Protein AF-A0AAJ1X8H7-F1 (afdb_monomer_lite)

Secondary structure (DSSP, 8-state):
-HHHHHS--SHHHHHHHHHS----------------------------PPPPPPSEEEEEEEEEE-------TT--PPPEEEEEEEEEEE-TT--------TTSSHHHHHHHHTTSS--SEEEEEETTEEE-TTS-GGGGS-BTTEEEE-S-HHHHS-TTS-HHHHHHHHHHHSTT--THHHHHHHHHHHHHTT--GGGGG--GGGS-HHHHHHHHHHHHHHT--SEEEESSTTTTTTTTS--

Foldseek 3Di:
DCCCLVPNPDPVSVVVNVPDDDDPPDPDDDDDDDDDDDDDDDDDPDDPPDDDDFQKKWWQFWDKAAPPDDPDPPDRDDIDTQDGGDIDTHHQPDDDDDDDDPSNNLVVVLCLQQQVAATPDIWMAGNNDTFHRRHHDVNRVNPLQEAEQEQFLLVVFDQPAALLRLLLVLLPLQPDDDDPSSVVLLVVLCVVLVHDPVSNRPGPVVDDRSNSLSSSVSSSVSSVYSYYHYDNSCNSVVVPPPD

Sequence (243 aa):
VEVILDTPSNDYTRKLLAAVPRLRISPDASVSSPDNKAHKTGDLKENRYGAPPSFLAARDVCRTFGTSGLPWPFRKVPPVQALDHVSIELKRGSITGIIGESGSGKTTMGRILTGLQTASAGELLINETGFDLSRRGSRNGLLGRVQMIFQDPSTSLNPRMTIGQTLLEAARFAQNRTGDACRREIDRIMDRLGLARSFVSRHPHQLSGGQKQRVCIARALLARPDIIVADEPTSALDVSVQA

Radius of gyration: 22.01 Å; chains: 1; bounding box: 54×76×45 Å

pLDDT: mean 76.75, std 22.03, range [27.0, 97.25]

Structure (mmCIF, N/CA/C/O backbone):
data_AF-A0AAJ1X8H7-F1
#
_entry.id   AF-A0AAJ1X8H7-F1
#
loop_
_atom_site.group_PDB
_atom_site.id
_atom_site.type_symbol
_atom_site.label_atom_id
_atom_site.label_alt_id
_atom_site.label_comp_id
_atom_site.label_asym_id
_atom_site.label_entity_id
_atom_site.label_seq_id
_atom_site.pdbx_PDB_ins_code
_atom_site.Cartn_x
_atom_site.Cartn_y
_atom_site.Cartn_z
_atom_site.occupancy
_atom_site.B_iso_or_equiv
_atom_site.auth_seq_id
_atom_site.auth_comp_id
_atom_site.auth_asym_id
_atom_site.auth_atom_id
_atom_site.pdbx_PDB_model_num
ATOM 1 N N . VAL A 1 1 ? 14.325 -19.951 -12.216 1.00 44.91 1 VAL A N 1
ATOM 2 C CA . VAL A 1 1 ? 13.735 -19.404 -10.967 1.00 44.91 1 VAL A CA 1
ATOM 3 C C . VAL A 1 1 ? 13.467 -20.498 -9.924 1.00 44.91 1 VAL A C 1
ATOM 5 O O . VAL A 1 1 ? 13.660 -20.213 -8.753 1.00 44.91 1 VAL A O 1
ATOM 8 N N . GLU A 1 2 ? 13.167 -21.752 -10.301 1.00 33.28 2 GLU A N 1
ATOM 9 C CA . GLU A 1 2 ? 13.146 -22.905 -9.358 1.00 33.28 2 GLU A CA 1
ATOM 10 C C . GLU A 1 2 ? 14.496 -23.163 -8.661 1.00 33.28 2 GLU A C 1
ATOM 12 O O . GLU A 1 2 ? 14.544 -23.462 -7.473 1.00 33.28 2 GLU A O 1
ATOM 17 N N . VAL A 1 3 ? 15.612 -22.931 -9.361 1.00 41.50 3 VAL A N 1
ATOM 18 C CA . VAL A 1 3 ? 16.966 -23.235 -8.859 1.00 41.50 3 VAL A CA 1
ATOM 19 C C . VAL A 1 3 ? 17.352 -22.452 -7.588 1.00 41.50 3 VAL A C 1
ATOM 21 O O . VAL A 1 3 ? 18.174 -22.920 -6.814 1.00 41.50 3 VAL A O 1
ATOM 24 N N . ILE A 1 4 ? 16.767 -21.278 -7.312 1.00 46.59 4 ILE A N 1
ATOM 25 C CA . ILE A 1 4 ? 17.224 -20.413 -6.200 1.00 46.59 4 ILE A CA 1
ATOM 26 C C . ILE A 1 4 ? 16.528 -20.737 -4.870 1.00 46.59 4 ILE A C 1
ATOM 28 O O . ILE A 1 4 ? 17.132 -20.558 -3.814 1.00 46.59 4 ILE A O 1
ATOM 32 N N . LEU A 1 5 ? 15.280 -21.210 -4.899 1.00 46.53 5 LEU A N 1
ATOM 33 C CA . LEU A 1 5 ? 14.511 -21.485 -3.678 1.00 46.53 5 LEU A CA 1
ATOM 34 C C . LEU A 1 5 ? 14.590 -22.954 -3.255 1.00 46.53 5 LEU A C 1
ATOM 36 O O . LEU A 1 5 ? 14.666 -23.222 -2.056 1.00 46.53 5 LEU A O 1
ATOM 40 N N . ASP A 1 6 ? 14.657 -23.880 -4.215 1.00 53.28 6 ASP A N 1
ATOM 41 C CA . ASP A 1 6 ? 14.745 -25.313 -3.918 1.00 53.28 6 ASP A CA 1
ATOM 42 C C . ASP A 1 6 ? 16.201 -25.795 -3.786 1.00 53.28 6 ASP A C 1
ATOM 44 O O . ASP A 1 6 ? 16.470 -26.767 -3.083 1.00 53.28 6 ASP A O 1
ATOM 48 N N . THR A 1 7 ? 17.161 -25.102 -4.417 1.00 53.53 7 THR A N 1
ATOM 49 C CA . THR A 1 7 ? 18.604 -25.441 -4.396 1.00 53.53 7 THR A CA 1
ATOM 50 C C . THR A 1 7 ? 19.525 -24.200 -4.347 1.00 53.53 7 THR A C 1
ATOM 52 O O . THR A 1 7 ? 20.375 -23.998 -5.215 1.00 53.53 7 THR A O 1
ATOM 55 N N . PRO A 1 8 ? 19.411 -23.339 -3.314 1.00 63.09 8 PRO A N 1
ATOM 56 C CA . PRO A 1 8 ? 20.234 -22.131 -3.184 1.00 63.09 8 PRO A CA 1
ATOM 57 C C . PRO A 1 8 ? 21.746 -22.433 -3.156 1.00 63.09 8 PRO A C 1
ATOM 59 O O . PRO A 1 8 ? 22.267 -23.038 -2.214 1.00 63.09 8 PRO A O 1
ATOM 62 N N . SER A 1 9 ? 22.476 -21.940 -4.162 1.00 66.56 9 SER A N 1
ATOM 63 C CA . SER A 1 9 ? 23.937 -22.083 -4.269 1.00 66.56 9 SER A CA 1
ATOM 64 C C . SER A 1 9 ? 24.698 -21.210 -3.262 1.00 66.56 9 SER A C 1
ATOM 66 O O . SER A 1 9 ? 25.745 -21.620 -2.764 1.00 66.56 9 SER A O 1
ATOM 68 N N . ASN A 1 10 ? 24.150 -20.049 -2.888 1.00 77.88 10 ASN A N 1
ATOM 69 C CA . ASN A 1 10 ? 24.777 -19.096 -1.969 1.00 77.88 10 ASN A CA 1
ATOM 70 C C . ASN A 1 10 ? 24.500 -19.434 -0.485 1.00 77.88 10 ASN A C 1
ATOM 72 O O . ASN A 1 10 ? 23.348 -19.610 -0.077 1.00 77.88 10 ASN A O 1
ATOM 76 N N . ASP A 1 11 ? 25.557 -19.474 0.333 1.00 64.75 11 ASP A N 1
ATOM 77 C CA . ASP A 1 11 ? 25.498 -19.752 1.777 1.00 64.75 11 ASP A CA 1
ATOM 78 C C . ASP A 1 11 ? 24.631 -18.750 2.560 1.00 64.75 11 ASP A C 1
ATOM 80 O O . ASP A 1 11 ? 23.949 -19.135 3.512 1.00 64.75 11 ASP A O 1
ATOM 84 N N . TYR A 1 12 ? 24.607 -17.476 2.154 1.00 62.47 12 TYR A N 1
ATOM 85 C CA . TYR A 1 12 ? 23.752 -16.455 2.767 1.00 62.47 12 TYR A CA 1
ATOM 86 C C . TYR A 1 12 ? 22.264 -16.768 2.545 1.00 62.47 12 TYR A C 1
ATOM 88 O O . TYR A 1 12 ? 21.479 -16.783 3.493 1.00 62.47 12 TYR A O 1
ATOM 96 N N . THR A 1 13 ? 21.885 -17.112 1.310 1.00 69.25 13 THR A N 1
ATOM 97 C CA . THR A 1 13 ? 20.511 -17.493 0.947 1.00 69.25 13 THR A CA 1
ATOM 98 C C . THR A 1 13 ? 20.076 -18.774 1.664 1.00 69.25 13 THR A C 1
ATOM 100 O O . THR A 1 13 ? 18.942 -18.848 2.134 1.00 69.25 13 THR A O 1
ATOM 103 N N . ARG A 1 14 ? 20.984 -19.751 1.834 1.00 67.00 14 ARG A N 1
ATOM 104 C CA . ARG A 1 14 ? 20.730 -20.968 2.630 1.00 67.00 14 ARG A CA 1
ATOM 105 C C . ARG A 1 14 ? 20.419 -20.655 4.092 1.00 67.00 14 ARG A C 1
ATOM 107 O O . ARG A 1 14 ? 19.435 -21.168 4.621 1.00 67.00 14 ARG A O 1
ATOM 114 N N . LYS A 1 15 ? 21.218 -19.798 4.735 1.00 65.19 15 LYS A N 1
ATOM 115 C CA . LYS A 1 15 ? 20.993 -19.393 6.134 1.00 65.19 15 LYS A CA 1
ATOM 116 C C . LYS A 1 15 ? 19.681 -18.629 6.306 1.00 65.19 15 LYS A C 1
ATOM 118 O O . LYS A 1 15 ? 18.960 -18.882 7.266 1.00 65.19 15 LYS A O 1
ATOM 123 N N . LEU A 1 16 ? 19.346 -17.751 5.359 1.00 71.12 16 LEU A N 1
ATOM 124 C CA . LEU A 1 16 ? 18.099 -16.990 5.391 1.00 71.12 16 LEU A CA 1
ATOM 125 C C . LEU A 1 16 ? 16.876 -17.910 5.256 1.00 71.12 16 LEU A C 1
ATOM 127 O O . LEU A 1 16 ? 15.961 -17.827 6.066 1.00 71.12 16 LEU A O 1
ATOM 131 N N . LEU A 1 17 ? 16.882 -18.832 4.284 1.00 68.31 17 LEU A N 1
ATOM 132 C CA . LEU A 1 17 ? 15.784 -19.782 4.062 1.00 68.31 17 LEU A CA 1
ATOM 133 C C . LEU A 1 17 ? 15.600 -20.769 5.224 1.00 68.31 17 LEU A C 1
ATOM 135 O O . LEU A 1 17 ? 14.468 -21.152 5.516 1.00 68.31 17 LEU A O 1
ATOM 139 N N . ALA A 1 18 ? 16.684 -21.161 5.900 1.00 63.72 18 ALA A N 1
ATOM 140 C CA . ALA A 1 18 ? 16.624 -22.012 7.089 1.00 63.72 18 ALA A CA 1
ATOM 141 C C . ALA A 1 18 ? 15.984 -21.309 8.302 1.00 63.72 18 ALA A C 1
ATOM 143 O O . ALA A 1 18 ? 15.413 -21.977 9.161 1.00 63.72 18 ALA A O 1
ATOM 144 N N . ALA A 1 19 ? 16.056 -19.976 8.364 1.00 57.19 19 ALA A N 1
ATOM 145 C CA . ALA A 1 19 ? 15.528 -19.179 9.469 1.00 57.19 19 ALA A CA 1
ATOM 146 C C . ALA A 1 19 ? 14.034 -18.825 9.328 1.00 57.19 19 ALA A C 1
ATOM 148 O O . ALA A 1 19 ? 13.439 -18.332 10.284 1.00 57.19 19 ALA A O 1
ATOM 149 N N . VAL A 1 20 ? 13.410 -19.059 8.163 1.00 52.62 20 VAL A N 1
ATOM 150 C CA . VAL A 1 20 ? 11.997 -18.712 7.933 1.00 52.62 20 VAL A CA 1
ATOM 151 C C . VAL A 1 20 ? 11.071 -19.793 8.514 1.00 52.62 20 VAL A C 1
ATOM 153 O O . VAL A 1 20 ? 11.106 -20.938 8.051 1.00 52.62 20 VAL A O 1
ATOM 156 N N . PRO A 1 21 ? 10.172 -19.456 9.462 1.00 40.06 21 PRO A N 1
ATOM 157 C CA . PRO A 1 21 ? 9.132 -20.371 9.921 1.00 40.06 21 PRO A CA 1
ATOM 158 C C . PRO A 1 21 ? 8.217 -20.747 8.750 1.00 40.06 21 PRO A C 1
ATOM 160 O O . PRO A 1 21 ? 7.540 -19.896 8.168 1.00 40.06 21 PRO A O 1
ATOM 163 N N . ARG A 1 22 ? 8.186 -22.030 8.376 1.00 40.78 22 ARG A N 1
ATOM 164 C CA . ARG A 1 22 ? 7.334 -22.513 7.281 1.00 40.78 22 ARG A CA 1
ATOM 165 C C . ARG A 1 22 ? 5.878 -22.584 7.740 1.00 40.78 22 ARG A C 1
ATOM 167 O O . ARG A 1 22 ? 5.430 -23.598 8.270 1.00 40.78 22 ARG A O 1
ATOM 174 N N . LEU A 1 23 ? 5.128 -21.511 7.507 1.00 31.86 23 LEU A N 1
ATOM 175 C CA . LEU A 1 23 ? 3.669 -21.525 7.588 1.00 31.86 23 LEU A CA 1
ATOM 176 C C . LEU A 1 23 ? 3.123 -22.427 6.475 1.00 31.86 23 LEU A C 1
ATOM 178 O O . LEU A 1 23 ? 3.112 -22.058 5.302 1.00 31.86 23 LEU A O 1
ATOM 182 N N . ARG A 1 24 ? 2.679 -23.634 6.844 1.00 31.39 24 ARG A N 1
ATOM 183 C CA . ARG A 1 24 ? 1.892 -24.496 5.958 1.00 31.39 24 ARG A CA 1
ATOM 184 C C . ARG A 1 24 ? 0.534 -23.840 5.738 1.00 31.39 24 ARG A C 1
ATOM 186 O O . ARG A 1 24 ? -0.350 -23.932 6.584 1.00 31.39 24 ARG A O 1
ATOM 193 N N . ILE A 1 25 ? 0.373 -23.173 4.604 1.00 33.50 25 ILE A N 1
ATOM 194 C CA . ILE A 1 25 ? -0.948 -22.826 4.091 1.00 33.50 25 ILE A CA 1
ATOM 195 C C . ILE A 1 25 ? -1.443 -24.084 3.378 1.00 33.50 25 ILE A C 1
ATOM 197 O O . ILE A 1 25 ? -1.035 -24.347 2.251 1.00 33.50 25 ILE A O 1
ATOM 201 N N . SER A 1 26 ? -2.246 -24.903 4.062 1.00 29.81 26 SER A N 1
ATOM 202 C CA . SER A 1 26 ? -2.944 -26.021 3.421 1.00 29.81 26 SER A CA 1
ATOM 203 C C . SER A 1 26 ? -3.987 -25.452 2.456 1.00 29.81 26 SER A C 1
ATOM 205 O O . SER A 1 26 ? -4.899 -24.752 2.907 1.00 29.81 26 SER A O 1
ATOM 207 N N . PRO A 1 27 ? -3.884 -25.717 1.146 1.00 34.72 27 PRO A N 1
ATOM 208 C CA . PRO A 1 27 ? -4.930 -25.388 0.204 1.00 34.72 27 PRO A CA 1
ATOM 209 C C . PRO A 1 27 ? -5.914 -26.554 0.229 1.00 34.72 27 PRO A C 1
ATOM 211 O O . PRO A 1 27 ? -5.751 -27.468 -0.554 1.00 34.72 27 PRO A O 1
ATOM 214 N N . ASP A 1 28 ? -6.822 -26.591 1.204 1.00 33.25 28 ASP A N 1
ATOM 215 C CA . ASP A 1 28 ? -8.111 -27.286 1.077 1.00 33.25 28 ASP A CA 1
ATOM 216 C C . ASP A 1 28 ? -8.926 -27.135 2.363 1.00 33.25 28 ASP A C 1
ATOM 218 O O . ASP A 1 28 ? -8.652 -27.734 3.401 1.00 33.25 28 ASP A O 1
ATOM 222 N N . ALA A 1 29 ? -9.964 -26.311 2.274 1.00 31.69 29 ALA A N 1
ATOM 223 C CA . ALA A 1 29 ? -11.098 -26.339 3.184 1.00 31.69 29 ALA A CA 1
ATOM 224 C C . ALA A 1 29 ? -12.369 -26.247 2.335 1.00 31.69 29 ALA A C 1
ATOM 226 O O . ALA A 1 29 ? -13.074 -25.238 2.333 1.00 31.69 29 ALA A O 1
ATOM 227 N N . SER A 1 30 ? -12.632 -27.308 1.574 1.00 31.55 30 SER A N 1
ATOM 228 C CA . SER A 1 30 ? -13.958 -27.615 1.047 1.00 31.55 30 SER A CA 1
ATOM 229 C C . SER A 1 30 ? -14.487 -28.882 1.712 1.00 31.55 30 SER A C 1
ATOM 231 O O . SER A 1 30 ? -13.789 -29.877 1.875 1.00 31.55 30 SER A O 1
ATOM 233 N N . VAL A 1 31 ? -15.738 -28.777 2.134 1.00 33.00 31 VAL A N 1
ATOM 234 C CA . VAL A 1 31 ? -16.552 -29.744 2.866 1.00 33.00 31 VAL A CA 1
ATOM 235 C C . VAL A 1 31 ? -16.805 -31.018 2.050 1.00 33.00 31 VAL A C 1
ATOM 237 O O . VAL A 1 31 ? -17.366 -30.905 0.968 1.00 33.00 31 VAL A O 1
ATOM 240 N N . SER A 1 32 ? -16.502 -32.198 2.613 1.00 29.55 32 SER A N 1
ATOM 241 C CA . SER A 1 32 ? -17.401 -33.377 2.670 1.00 29.55 32 SER A CA 1
ATOM 242 C C . SER A 1 32 ? -16.721 -34.597 3.320 1.00 29.55 32 SER A C 1
ATOM 244 O O . SER A 1 32 ? -15.583 -34.923 2.993 1.00 29.55 32 SER A O 1
ATOM 246 N N . SER A 1 33 ? -17.441 -35.260 4.231 1.00 27.20 33 SER A N 1
ATOM 247 C CA . SER A 1 33 ? -17.059 -36.474 4.979 1.00 27.20 33 SER A CA 1
ATOM 248 C C . SER A 1 33 ? -17.169 -37.778 4.133 1.00 27.20 33 SER A C 1
ATOM 250 O O . SER A 1 33 ? -17.310 -37.682 2.917 1.00 27.20 33 SER A O 1
ATOM 252 N N . PRO A 1 34 ? -17.043 -38.997 4.710 1.00 41.47 34 PRO A N 1
ATOM 253 C CA . PRO A 1 34 ? -15.960 -39.939 4.416 1.00 41.47 34 PRO A CA 1
ATOM 254 C C . PRO A 1 34 ? -16.409 -41.178 3.613 1.00 41.47 34 PRO A C 1
ATOM 256 O O . PRO A 1 34 ? -17.501 -41.676 3.844 1.00 41.47 34 PRO A O 1
ATOM 259 N N . ASP A 1 35 ? -15.549 -41.735 2.750 1.00 27.75 35 ASP A N 1
ATOM 260 C CA . ASP A 1 35 ? -15.327 -43.193 2.695 1.00 27.75 35 ASP A CA 1
ATOM 261 C C . ASP A 1 35 ? -14.266 -43.651 1.672 1.00 27.75 35 ASP A C 1
ATOM 263 O O . ASP A 1 35 ? -14.196 -43.191 0.539 1.00 27.75 35 ASP A O 1
ATOM 267 N N . ASN A 1 36 ? -13.514 -44.659 2.125 1.00 31.02 36 ASN A N 1
ATOM 268 C CA . ASN A 1 36 ? -12.806 -45.731 1.412 1.00 31.02 36 ASN A CA 1
ATOM 269 C C . ASN A 1 36 ? -11.609 -45.485 0.456 1.00 31.02 36 ASN A C 1
ATOM 271 O O . ASN A 1 36 ? -11.737 -45.208 -0.729 1.00 31.02 36 ASN A O 1
ATOM 275 N N . LYS A 1 37 ? -10.454 -45.911 1.001 1.00 27.44 37 LYS A N 1
ATOM 276 C CA . LYS A 1 37 ? -9.503 -46.931 0.495 1.00 27.44 37 LYS A CA 1
ATOM 277 C C . LYS A 1 37 ? -8.646 -46.641 -0.749 1.00 27.44 37 LYS A C 1
ATOM 279 O O . LYS A 1 37 ? -9.033 -46.862 -1.885 1.00 27.44 37 LYS A O 1
ATOM 284 N N . ALA A 1 38 ? -7.376 -46.369 -0.434 1.00 33.81 38 ALA A N 1
ATOM 285 C CA . ALA A 1 38 ? -6.177 -47.079 -0.891 1.00 33.81 38 ALA A CA 1
ATOM 286 C C . ALA A 1 38 ? -6.167 -47.620 -2.330 1.00 33.81 38 ALA A C 1
ATOM 288 O O . ALA A 1 38 ? -6.627 -48.736 -2.562 1.00 33.81 38 ALA A O 1
ATOM 289 N N . HIS A 1 39 ? -5.441 -46.940 -3.223 1.00 32.62 39 HIS A N 1
ATOM 290 C CA . HIS A 1 39 ? -4.756 -47.590 -4.340 1.00 32.62 39 HIS A CA 1
ATOM 291 C C . HIS A 1 39 ? -3.356 -47.016 -4.576 1.00 32.62 39 HIS A C 1
ATOM 293 O O . HIS A 1 39 ? -3.083 -45.839 -4.359 1.00 32.62 39 HIS A O 1
ATOM 299 N N . LYS A 1 40 ? -2.468 -47.954 -4.914 1.00 30.28 40 LYS A N 1
ATOM 300 C CA . LYS A 1 40 ? -1.012 -47.872 -4.964 1.00 30.28 40 LYS A CA 1
ATOM 301 C C . LYS A 1 40 ? -0.498 -47.030 -6.131 1.00 30.28 40 LYS A C 1
ATOM 303 O O . LYS A 1 40 ? -1.096 -46.975 -7.198 1.00 30.28 40 LYS A O 1
ATOM 308 N N . THR A 1 41 ? 0.687 -46.491 -5.870 1.00 35.41 41 THR A N 1
ATOM 309 C CA . THR A 1 41 ? 1.777 -46.071 -6.752 1.00 35.41 41 THR A CA 1
ATOM 310 C C . THR A 1 41 ? 1.722 -46.654 -8.167 1.00 35.41 41 THR A C 1
ATOM 312 O O . THR A 1 41 ? 1.823 -47.867 -8.350 1.00 35.41 41 THR A O 1
ATOM 315 N N . GLY A 1 42 ? 1.633 -45.769 -9.156 1.00 27.00 42 GLY A N 1
ATOM 316 C CA . GLY A 1 42 ? 1.814 -46.068 -10.570 1.00 27.00 42 GLY A CA 1
ATOM 317 C C . GLY A 1 42 ? 2.313 -44.815 -11.281 1.00 27.00 42 GLY A C 1
ATOM 318 O O . GLY A 1 42 ? 1.721 -43.747 -11.137 1.00 27.00 42 GLY A O 1
ATOM 319 N N . ASP A 1 43 ? 3.436 -44.962 -11.977 1.00 36.19 43 ASP A N 1
ATOM 320 C CA . ASP A 1 43 ? 4.175 -43.936 -12.707 1.00 36.19 43 ASP A CA 1
ATOM 321 C C . ASP A 1 43 ? 3.283 -42.965 -13.493 1.00 36.19 43 ASP A C 1
ATOM 323 O O . ASP A 1 43 ? 2.604 -43.343 -14.451 1.00 36.19 43 ASP A O 1
ATOM 327 N N . LEU A 1 44 ? 3.358 -41.678 -13.146 1.00 35.47 44 LEU A N 1
ATOM 328 C CA . LEU A 1 44 ? 2.855 -40.597 -13.985 1.00 35.47 44 LEU A CA 1
ATOM 329 C C . LEU A 1 44 ? 4.044 -39.831 -14.550 1.00 35.47 44 LEU A C 1
ATOM 331 O O . LEU A 1 44 ? 4.655 -38.984 -13.903 1.00 35.47 44 LEU A O 1
ATOM 335 N N . LYS A 1 45 ? 4.350 -40.214 -15.791 1.00 31.61 45 LYS A N 1
ATOM 336 C CA . LYS A 1 45 ? 5.194 -39.532 -16.769 1.00 31.61 45 LYS A CA 1
ATOM 337 C C . LYS A 1 45 ? 5.117 -38.012 -16.617 1.00 31.61 45 LYS A C 1
ATOM 339 O O . LYS A 1 45 ? 4.021 -37.453 -16.573 1.00 31.61 45 LYS A O 1
ATOM 344 N N . GLU A 1 46 ? 6.290 -37.381 -16.615 1.00 35.38 46 GLU A N 1
ATOM 345 C CA . GLU A 1 46 ? 6.501 -35.937 -16.729 1.00 35.38 46 GLU A CA 1
ATOM 346 C C . GLU A 1 46 ? 5.614 -35.338 -17.818 1.00 35.38 46 GLU A C 1
ATOM 348 O O . GLU A 1 46 ? 5.922 -35.356 -19.013 1.00 35.38 46 GLU A O 1
ATOM 353 N N . ASN A 1 47 ? 4.489 -34.784 -17.388 1.00 31.16 47 ASN A N 1
ATOM 354 C CA . ASN A 1 47 ? 3.669 -33.952 -18.231 1.00 31.16 47 ASN A CA 1
ATOM 355 C C . ASN A 1 47 ? 4.294 -32.559 -18.168 1.00 31.16 47 ASN A C 1
ATOM 357 O O . ASN A 1 47 ? 4.181 -31.864 -17.158 1.00 31.16 47 ASN A O 1
ATOM 361 N N . ARG A 1 48 ? 5.004 -32.175 -19.237 1.00 41.09 48 ARG A N 1
ATOM 362 C CA . ARG A 1 48 ? 5.489 -30.809 -19.478 1.00 41.09 48 ARG A CA 1
ATOM 363 C C . ARG A 1 48 ? 4.291 -29.877 -19.701 1.00 41.09 48 ARG A C 1
ATOM 365 O O . ARG A 1 48 ? 4.092 -29.360 -20.795 1.00 41.09 48 ARG A O 1
ATOM 372 N N . TYR A 1 49 ? 3.471 -29.675 -18.675 1.00 38.84 49 TYR A N 1
ATOM 373 C CA . TYR A 1 49 ? 2.580 -28.530 -18.620 1.00 38.84 49 TYR A CA 1
ATOM 374 C C . TYR A 1 49 ? 3.451 -27.318 -18.316 1.00 38.84 49 TYR A C 1
ATOM 376 O O . TYR A 1 49 ? 4.121 -27.268 -17.285 1.00 38.84 49 TYR A O 1
ATOM 384 N N . GLY A 1 50 ? 3.486 -26.375 -19.261 1.00 45.53 50 GLY A N 1
ATOM 385 C CA . GLY A 1 50 ? 4.139 -25.085 -19.078 1.00 45.53 50 GLY A CA 1
ATOM 386 C C . GLY A 1 50 ? 3.740 -24.474 -17.738 1.00 45.53 50 GLY A C 1
ATOM 387 O O . GLY A 1 50 ? 2.617 -24.673 -17.268 1.00 45.53 50 GLY A O 1
ATOM 388 N N . ALA A 1 51 ? 4.686 -23.781 -17.103 1.00 49.91 51 ALA A N 1
ATOM 389 C CA . ALA A 1 51 ? 4.458 -23.139 -15.818 1.00 49.91 51 ALA A CA 1
ATOM 390 C C . ALA A 1 51 ? 3.119 -22.374 -15.843 1.00 49.91 51 ALA A C 1
ATOM 392 O O . ALA A 1 51 ? 2.824 -21.719 -16.847 1.00 49.91 51 ALA A O 1
ATOM 393 N N . PRO A 1 52 ? 2.301 -22.462 -14.777 1.00 55.59 52 PRO A N 1
ATOM 394 C CA . PRO A 1 52 ? 1.020 -21.770 -14.740 1.00 55.59 52 PRO A CA 1
ATOM 395 C C . PRO A 1 52 ? 1.239 -20.286 -15.065 1.00 55.59 52 PRO A C 1
ATOM 397 O O . PRO A 1 52 ? 2.213 -19.712 -14.557 1.00 55.59 52 PRO A O 1
ATOM 400 N N . PRO A 1 53 ? 0.381 -19.678 -15.904 1.00 67.94 53 PRO A N 1
ATOM 401 C CA . PRO A 1 53 ? 0.596 -18.328 -16.401 1.00 67.94 53 PRO A CA 1
ATOM 402 C C . PRO A 1 53 ? 0.771 -17.350 -15.236 1.00 67.94 53 PRO A C 1
ATOM 404 O O . PRO A 1 53 ? 0.064 -17.418 -14.223 1.00 67.94 53 PRO A O 1
ATOM 407 N N . SER A 1 54 ? 1.748 -16.451 -15.367 1.00 80.25 54 SER A N 1
ATOM 408 C CA . SER A 1 54 ? 1.975 -15.372 -14.409 1.00 80.25 54 SER A CA 1
ATOM 409 C C . SER A 1 54 ? 0.700 -14.539 -14.279 1.00 80.25 54 SER A C 1
ATOM 411 O O . SER A 1 54 ? 0.169 -14.049 -15.275 1.00 80.25 54 SER A O 1
ATOM 413 N N . PHE A 1 55 ? 0.211 -14.356 -13.055 1.00 91.88 55 PHE A N 1
ATOM 414 C CA . PHE A 1 55 ? -0.946 -13.506 -12.799 1.00 91.88 55 PHE A CA 1
ATOM 415 C C . PHE A 1 55 ? -0.597 -12.024 -12.932 1.00 91.88 55 PHE A C 1
ATOM 417 O O . PHE A 1 55 ? -1.387 -11.264 -13.481 1.00 91.88 55 PHE A O 1
ATOM 424 N N . LEU A 1 56 ? 0.586 -11.626 -12.462 1.00 94.44 56 LEU A N 1
ATOM 425 C CA . LEU A 1 56 ? 1.194 -10.335 -12.772 1.00 94.44 56 LEU A CA 1
ATOM 426 C C . LEU A 1 56 ? 2.563 -10.573 -13.398 1.00 94.44 56 LEU A C 1
ATOM 428 O O . LEU A 1 56 ? 3.330 -11.390 -12.891 1.00 94.44 56 LEU A O 1
ATOM 432 N N . ALA A 1 57 ? 2.869 -9.832 -14.456 1.00 95.25 57 ALA A N 1
ATOM 433 C CA . ALA A 1 57 ? 4.197 -9.748 -15.044 1.00 95.25 57 ALA A CA 1
ATOM 434 C C . ALA A 1 57 ? 4.541 -8.275 -15.261 1.00 95.25 57 ALA A C 1
ATOM 436 O O . ALA A 1 57 ? 3.834 -7.574 -15.982 1.00 95.25 57 ALA A O 1
ATOM 437 N N . ALA A 1 58 ? 5.611 -7.802 -14.628 1.00 95.69 58 ALA A N 1
ATOM 438 C CA . ALA A 1 58 ? 6.214 -6.518 -14.949 1.00 95.69 58 ALA A CA 1
ATOM 439 C C . ALA A 1 58 ? 7.570 -6.787 -15.592 1.00 95.69 58 ALA A C 1
ATOM 441 O O . ALA A 1 58 ? 8.369 -7.522 -15.014 1.00 95.69 58 ALA A O 1
ATOM 442 N N . ARG A 1 59 ? 7.817 -6.245 -16.782 1.00 96.56 59 ARG A N 1
ATOM 443 C CA . ARG A 1 59 ? 9.016 -6.554 -17.571 1.00 96.56 59 ARG A CA 1
ATOM 444 C C . ARG A 1 59 ? 9.761 -5.288 -17.938 1.00 96.56 59 ARG A C 1
ATOM 446 O O . ARG A 1 59 ? 9.140 -4.279 -18.274 1.00 96.56 59 ARG A O 1
ATOM 453 N N . ASP A 1 60 ? 11.083 -5.370 -17.841 1.00 96.88 60 ASP A N 1
ATOM 454 C CA . ASP A 1 60 ? 12.035 -4.315 -18.191 1.00 96.88 60 ASP A CA 1
ATOM 455 C C . ASP A 1 60 ? 11.676 -2.952 -17.583 1.00 96.88 60 ASP A C 1
ATOM 457 O O . ASP A 1 60 ? 11.785 -1.903 -18.219 1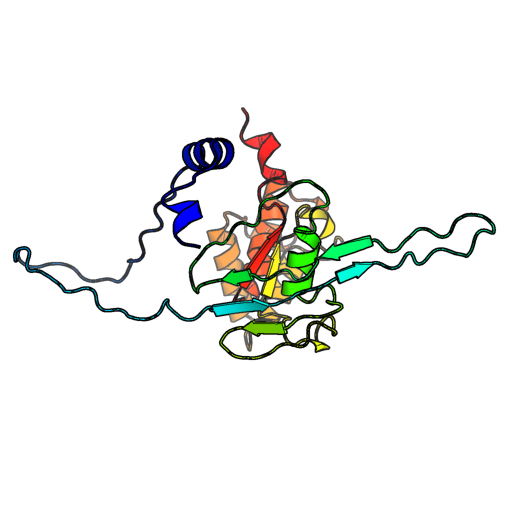.00 96.88 60 ASP A O 1
ATOM 461 N N . VAL A 1 61 ? 11.215 -2.964 -16.328 1.00 97.12 61 VAL A N 1
ATOM 462 C CA . VAL A 1 61 ? 10.787 -1.756 -15.628 1.00 97.12 61 VAL A CA 1
ATOM 463 C C . VAL A 1 61 ? 12.008 -0.914 -15.284 1.00 97.12 61 VAL A C 1
ATOM 465 O O . VAL A 1 61 ? 12.872 -1.325 -14.505 1.00 97.12 61 VAL A O 1
ATOM 468 N N . CYS A 1 62 ? 12.033 0.309 -15.809 1.00 96.50 62 CYS A N 1
ATOM 469 C CA . CYS A 1 62 ? 13.071 1.294 -15.520 1.00 96.50 62 CYS A CA 1
ATOM 470 C C . CYS A 1 62 ? 12.490 2.484 -14.763 1.00 96.50 62 CYS A C 1
ATOM 472 O O . CYS A 1 62 ? 11.360 2.920 -15.007 1.00 96.50 62 CYS A O 1
ATOM 474 N N . ARG A 1 63 ? 13.284 3.079 -13.873 1.00 95.38 63 ARG A N 1
ATOM 475 C CA . ARG A 1 63 ? 12.921 4.326 -13.200 1.00 95.38 63 ARG A CA 1
ATOM 476 C C . ARG A 1 63 ? 14.154 5.139 -12.870 1.00 95.38 63 ARG A C 1
ATOM 478 O O . ARG A 1 63 ? 14.973 4.719 -12.059 1.00 95.38 63 ARG A O 1
ATOM 485 N N . THR A 1 64 ? 14.182 6.361 -13.383 1.00 93.06 64 THR A N 1
ATOM 486 C CA . THR A 1 64 ? 15.200 7.357 -13.045 1.00 93.06 64 THR A CA 1
ATOM 487 C C . THR A 1 64 ? 14.541 8.553 -12.372 1.00 93.06 64 THR A C 1
ATOM 489 O O . THR A 1 64 ? 13.543 9.087 -12.860 1.00 93.06 64 THR A O 1
ATOM 492 N N . PHE A 1 65 ? 15.077 8.974 -11.230 1.00 89.44 65 PHE A N 1
ATOM 493 C CA . PHE A 1 65 ? 14.665 10.205 -10.570 1.00 89.44 65 PHE A CA 1
ATOM 494 C C . PHE A 1 65 ? 15.593 11.341 -10.986 1.00 89.44 65 PHE A C 1
ATOM 496 O O . PHE A 1 65 ? 16.799 11.302 -10.738 1.00 89.44 65 PHE A O 1
ATOM 503 N N . GLY A 1 66 ? 15.013 12.360 -11.618 1.00 80.44 66 GLY A N 1
ATOM 504 C CA . GLY A 1 66 ? 15.691 13.630 -11.835 1.00 80.44 66 GLY A CA 1
ATOM 505 C C . GLY A 1 66 ? 15.753 14.426 -10.535 1.00 80.44 66 GLY A C 1
ATOM 506 O O . GLY A 1 66 ? 14.818 14.402 -9.733 1.00 80.44 66 GLY A O 1
ATOM 507 N N . THR A 1 67 ? 16.839 15.157 -10.322 1.00 65.81 67 THR A N 1
ATOM 508 C CA . THR A 1 67 ? 16.931 16.103 -9.212 1.00 65.81 67 THR A CA 1
ATOM 509 C C . THR A 1 67 ? 16.206 17.391 -9.582 1.00 65.81 67 THR A C 1
ATOM 511 O O . THR A 1 67 ? 16.760 18.257 -10.256 1.00 65.81 67 THR A O 1
ATOM 514 N N . SER A 1 68 ? 14.954 17.527 -9.149 1.00 54.41 68 SER A N 1
ATOM 515 C CA . SER A 1 68 ? 14.253 18.813 -9.161 1.00 54.41 68 SER A CA 1
ATOM 516 C C . SER A 1 68 ? 14.783 19.675 -8.012 1.00 54.41 68 SER A C 1
ATOM 518 O O . SER A 1 68 ? 14.231 19.677 -6.918 1.00 54.41 68 SER A O 1
ATOM 520 N N . GLY A 1 69 ? 15.898 20.363 -8.252 1.00 55.50 69 GLY A N 1
ATOM 521 C CA . GLY A 1 69 ? 16.461 21.378 -7.363 1.00 55.50 69 GLY A CA 1
ATOM 522 C C . GLY A 1 69 ? 16.708 22.671 -8.135 1.00 55.50 69 GLY A C 1
ATOM 523 O O . GLY A 1 69 ? 17.064 22.624 -9.313 1.00 55.50 69 GLY A O 1
ATOM 524 N N . LEU A 1 70 ? 16.497 23.817 -7.478 1.00 54.28 70 LEU A N 1
ATOM 525 C CA . LEU A 1 70 ? 16.860 25.136 -8.005 1.00 54.28 70 LEU A CA 1
ATOM 526 C C . LEU A 1 70 ? 18.332 25.095 -8.466 1.00 54.28 70 LEU A C 1
ATOM 528 O O . LEU A 1 70 ? 19.158 24.568 -7.715 1.00 54.28 70 LEU A O 1
ATOM 532 N N . PRO A 1 71 ? 18.686 25.612 -9.657 1.00 53.62 71 PRO A N 1
ATOM 533 C CA . PRO A 1 71 ? 20.069 25.625 -10.116 1.00 53.62 71 PRO A CA 1
ATOM 534 C C . PRO A 1 71 ? 20.902 26.531 -9.201 1.00 53.62 71 PRO A C 1
ATOM 536 O O . PRO A 1 71 ? 20.984 27.738 -9.401 1.00 53.62 71 PRO A O 1
ATOM 539 N N . TRP A 1 72 ? 21.511 25.952 -8.167 1.00 60.00 72 TRP A N 1
ATOM 540 C CA . TRP A 1 72 ? 22.574 26.613 -7.424 1.00 60.00 72 TRP A CA 1
ATOM 541 C C . TRP A 1 72 ? 23.842 26.549 -8.288 1.00 60.00 72 TRP A C 1
ATOM 543 O O . TRP A 1 72 ? 24.125 25.477 -8.836 1.00 60.00 72 TRP A O 1
ATOM 553 N N . PRO A 1 73 ? 24.600 27.650 -8.445 1.00 63.56 73 PRO A N 1
ATOM 554 C CA . PRO A 1 73 ? 25.569 27.821 -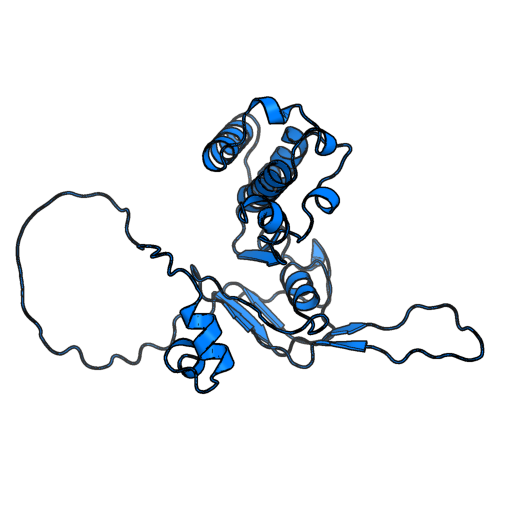9.535 1.00 63.56 73 PRO A CA 1
ATOM 555 C C . PRO A 1 73 ? 26.727 26.807 -9.589 1.00 63.56 73 PRO A C 1
ATOM 557 O O . PRO A 1 73 ? 27.491 26.831 -10.547 1.00 63.56 73 PRO A O 1
ATOM 560 N N . PHE A 1 74 ? 26.850 25.879 -8.632 1.00 62.97 74 PHE A N 1
ATOM 561 C CA . PHE A 1 74 ? 27.995 24.966 -8.543 1.00 62.97 74 PHE A CA 1
ATOM 562 C C . PHE A 1 74 ? 27.669 23.487 -8.290 1.00 62.97 74 PHE A C 1
ATOM 564 O O . PHE A 1 74 ? 28.588 22.716 -8.019 1.00 62.97 74 PHE A O 1
ATOM 571 N N . ARG A 1 75 ? 26.407 23.026 -8.378 1.00 59.22 75 ARG A N 1
ATOM 572 C CA . ARG A 1 75 ? 26.134 21.588 -8.167 1.00 59.22 75 ARG A CA 1
ATOM 573 C C . ARG A 1 75 ? 24.949 21.047 -8.968 1.00 59.22 75 ARG A C 1
ATOM 575 O O . ARG A 1 75 ? 23.812 21.063 -8.508 1.00 59.22 75 ARG A O 1
ATOM 582 N N . LYS A 1 76 ? 25.235 20.484 -10.148 1.00 64.81 76 LYS A N 1
ATOM 583 C CA . LYS A 1 76 ? 24.329 19.537 -10.819 1.00 64.81 76 LYS A CA 1
ATOM 584 C C . LYS A 1 76 ? 24.423 18.203 -10.082 1.00 64.81 76 LYS A C 1
ATOM 586 O O . LYS A 1 76 ? 25.474 17.569 -10.097 1.00 64.81 76 LYS A O 1
ATOM 591 N N . VAL A 1 77 ? 23.355 17.796 -9.407 1.00 68.62 77 VAL A N 1
ATOM 592 C CA . VAL A 1 77 ? 23.270 16.442 -8.851 1.00 68.62 77 VAL A CA 1
ATOM 593 C C . VAL A 1 77 ? 22.918 15.498 -10.009 1.00 68.62 77 VAL A C 1
ATOM 595 O O . VAL A 1 77 ? 21.980 15.797 -10.750 1.00 68.62 77 VAL A O 1
ATOM 598 N N . PRO A 1 78 ? 23.678 14.413 -10.238 1.00 75.88 78 PRO A N 1
ATOM 599 C CA . PRO A 1 78 ? 23.363 13.478 -11.307 1.00 75.88 78 PRO A CA 1
ATOM 600 C C . PRO A 1 78 ? 22.037 12.756 -11.017 1.00 75.88 78 PRO A C 1
ATOM 602 O O . PRO A 1 78 ? 21.691 12.544 -9.850 1.00 75.88 78 PRO A O 1
ATOM 605 N N . PRO A 1 79 ? 21.278 12.385 -12.061 1.00 83.88 79 PRO A N 1
ATOM 606 C CA . PRO A 1 79 ? 20.057 11.613 -11.891 1.00 83.88 79 PRO A CA 1
ATOM 607 C C . PRO A 1 79 ? 20.361 10.258 -11.244 1.00 83.88 79 PRO A C 1
ATOM 609 O O . PRO A 1 79 ? 21.398 9.650 -11.504 1.00 83.88 79 PRO A O 1
ATOM 612 N N . VAL A 1 80 ? 19.434 9.776 -10.416 1.00 88.88 80 VAL A N 1
ATOM 613 C CA . VAL A 1 80 ? 19.569 8.484 -9.731 1.00 88.88 80 VAL A CA 1
ATOM 614 C C . VAL A 1 80 ? 18.695 7.457 -10.432 1.00 88.88 80 VAL A C 1
ATOM 616 O O . VAL A 1 80 ? 17.467 7.593 -10.466 1.00 88.88 80 VAL A O 1
ATOM 619 N N . GLN A 1 81 ? 19.326 6.424 -10.982 1.00 91.75 81 GLN A N 1
ATOM 620 C CA . GLN A 1 81 ? 18.635 5.270 -11.538 1.00 91.75 81 GLN A CA 1
ATOM 621 C C . GLN A 1 81 ? 18.203 4.347 -10.397 1.00 91.75 81 GLN A C 1
ATOM 623 O O . GLN A 1 81 ? 19.022 3.707 -9.748 1.00 91.75 81 GLN A O 1
ATOM 628 N N . ALA A 1 82 ? 16.903 4.337 -10.110 1.00 93.69 82 ALA A N 1
ATOM 629 C CA . ALA A 1 82 ? 16.317 3.550 -9.031 1.00 93.69 82 ALA A CA 1
ATOM 630 C C . ALA A 1 82 ? 15.893 2.147 -9.476 1.00 93.69 82 ALA A C 1
ATOM 632 O O . ALA A 1 82 ? 15.814 1.261 -8.632 1.00 93.69 82 ALA A O 1
ATOM 633 N N . LEU A 1 83 ? 15.585 1.960 -10.764 1.00 96.31 83 LEU A N 1
ATOM 634 C CA . LEU A 1 83 ? 15.344 0.656 -11.383 1.00 96.31 83 LEU A CA 1
ATOM 635 C C . LEU A 1 83 ? 15.993 0.633 -12.768 1.00 96.31 83 LEU A C 1
ATOM 637 O O . LEU A 1 83 ? 15.840 1.591 -13.533 1.00 96.31 83 LEU A O 1
ATOM 641 N N . ASP A 1 84 ? 16.675 -0.465 -13.071 1.00 96.12 84 ASP A N 1
ATOM 642 C CA . ASP A 1 84 ? 17.359 -0.728 -14.334 1.00 96.12 84 ASP A CA 1
ATOM 643 C C . ASP A 1 84 ? 16.896 -2.076 -14.893 1.00 96.12 84 ASP A C 1
ATOM 645 O O . ASP A 1 84 ? 17.235 -3.114 -14.330 1.00 96.12 84 ASP A O 1
ATOM 649 N N . HIS A 1 85 ? 16.052 -2.044 -15.930 1.00 96.56 85 HIS A N 1
ATOM 650 C CA . HIS A 1 85 ? 15.509 -3.221 -16.620 1.00 96.56 85 HIS A CA 1
ATOM 651 C C . HIS A 1 85 ? 15.033 -4.346 -15.678 1.00 96.56 85 HIS A C 1
ATOM 653 O O . HIS A 1 85 ? 15.324 -5.527 -15.866 1.00 96.56 85 HIS A O 1
ATOM 659 N N . VAL A 1 86 ? 14.287 -3.983 -14.629 1.00 96.56 86 VAL A N 1
ATOM 660 C CA . VAL A 1 86 ? 13.859 -4.942 -13.602 1.00 96.56 86 VAL A CA 1
ATOM 661 C C . VAL A 1 86 ? 12.596 -5.669 -14.052 1.00 96.56 86 VAL A C 1
ATOM 663 O O . VAL A 1 86 ? 11.582 -5.038 -14.351 1.00 96.56 86 VAL A O 1
ATOM 666 N N . SER A 1 87 ? 12.635 -7.002 -14.021 1.00 95.62 87 SER A N 1
ATOM 667 C CA . SER A 1 87 ? 11.498 -7.865 -14.354 1.00 95.62 87 SER A CA 1
ATOM 668 C C . SER A 1 87 ? 11.060 -8.709 -13.153 1.00 95.62 87 SER A C 1
ATOM 670 O O . SER A 1 87 ? 11.895 -9.274 -12.447 1.00 95.62 87 SER A O 1
ATOM 672 N N . ILE A 1 88 ? 9.750 -8.804 -12.911 1.00 94.25 88 ILE A N 1
ATOM 673 C CA . ILE A 1 88 ? 9.156 -9.637 -11.857 1.00 94.25 88 ILE A CA 1
ATOM 674 C C . ILE A 1 88 ? 7.872 -10.306 -12.343 1.00 94.25 88 ILE A C 1
ATOM 676 O O . ILE A 1 88 ? 7.052 -9.698 -13.031 1.00 94.25 88 ILE A O 1
ATOM 680 N N . GLU A 1 89 ? 7.668 -11.545 -11.908 1.00 93.69 89 GLU A N 1
ATOM 681 C CA . GLU A 1 89 ? 6.442 -12.298 -12.139 1.00 93.69 89 GLU A CA 1
ATOM 682 C C . GLU A 1 89 ? 5.854 -12.786 -10.812 1.00 93.69 89 GLU A C 1
ATOM 684 O O . GLU A 1 89 ? 6.568 -13.177 -9.886 1.00 93.69 89 GLU A O 1
ATOM 689 N N . LEU A 1 90 ? 4.527 -12.768 -10.724 1.00 92.31 90 LEU A N 1
ATOM 690 C CA . LEU A 1 90 ? 3.762 -13.229 -9.573 1.00 92.31 90 LEU A CA 1
ATOM 691 C C . LEU A 1 90 ? 2.715 -14.236 -10.040 1.00 92.31 90 LEU A C 1
ATOM 693 O O . LEU A 1 90 ? 1.924 -13.949 -10.938 1.00 92.31 90 LEU A O 1
ATOM 697 N N . LYS A 1 91 ? 2.665 -15.403 -9.394 1.00 91.75 91 LYS A N 1
ATOM 698 C CA . LYS A 1 91 ? 1.618 -16.408 -9.623 1.00 91.75 91 LYS A CA 1
ATOM 699 C C . LYS A 1 91 ? 0.404 -16.119 -8.742 1.00 91.75 91 LYS A C 1
ATOM 701 O O . LYS A 1 91 ? 0.540 -15.632 -7.615 1.00 91.75 91 LYS A O 1
ATOM 706 N N . ARG A 1 92 ? -0.793 -16.464 -9.222 1.00 90.62 92 ARG A N 1
ATOM 707 C CA . ARG A 1 92 ? -2.022 -16.333 -8.424 1.00 90.62 92 ARG A CA 1
ATOM 708 C C . ARG A 1 92 ? -1.915 -17.197 -7.161 1.00 90.62 92 ARG A C 1
ATOM 710 O O . ARG A 1 92 ? -1.483 -18.341 -7.232 1.00 90.62 92 ARG A O 1
ATOM 717 N N . GLY A 1 93 ? -2.301 -16.638 -6.013 1.00 88.81 93 GLY A N 1
ATOM 718 C CA . GLY A 1 93 ? -2.292 -17.345 -4.725 1.00 88.81 93 GLY A CA 1
ATOM 719 C C . GLY A 1 93 ? -0.907 -17.552 -4.102 1.00 88.81 93 GLY A C 1
ATOM 720 O O . GLY A 1 93 ? -0.810 -18.195 -3.062 1.00 88.81 93 GLY A O 1
ATOM 721 N N . SER A 1 94 ? 0.154 -17.010 -4.705 1.00 90.06 94 SER A N 1
ATOM 722 C CA . SER A 1 94 ? 1.507 -17.063 -4.148 1.00 90.06 94 SER A CA 1
ATOM 723 C C . SER A 1 94 ? 1.868 -15.795 -3.373 1.00 90.06 94 SER A C 1
ATOM 725 O O . SER A 1 94 ? 1.273 -14.734 -3.568 1.00 90.06 94 SER A O 1
ATOM 727 N N . ILE A 1 95 ? 2.868 -15.913 -2.499 1.00 90.94 95 ILE A N 1
ATOM 728 C CA . ILE A 1 95 ? 3.534 -14.781 -1.853 1.00 90.94 95 ILE A CA 1
ATOM 729 C C . ILE A 1 95 ? 4.932 -14.676 -2.462 1.00 90.94 95 ILE A C 1
ATOM 731 O O . ILE A 1 95 ? 5.716 -15.618 -2.361 1.00 90.94 95 ILE A O 1
ATOM 735 N N . THR A 1 96 ? 5.249 -13.528 -3.061 1.00 90.38 96 THR A N 1
ATOM 736 C CA . THR A 1 96 ? 6.587 -13.233 -3.592 1.00 90.38 96 THR A CA 1
ATOM 737 C C . THR A 1 96 ? 7.271 -12.202 -2.705 1.00 90.38 96 THR A C 1
ATOM 739 O O . THR A 1 96 ? 6.741 -11.112 -2.492 1.00 90.38 96 THR A O 1
ATOM 742 N N . GLY A 1 97 ? 8.453 -12.541 -2.192 1.00 91.38 97 GLY A N 1
ATOM 743 C CA . GLY A 1 97 ? 9.299 -11.620 -1.433 1.00 91.38 97 GLY A CA 1
ATOM 744 C C . GLY A 1 97 ? 10.308 -10.911 -2.334 1.00 91.38 97 GLY A C 1
ATOM 745 O O . GLY A 1 97 ? 10.966 -11.556 -3.147 1.00 91.38 97 GLY A O 1
ATOM 746 N N . ILE A 1 98 ? 10.460 -9.595 -2.161 1.00 89.75 98 ILE A N 1
ATOM 747 C CA . ILE A 1 98 ? 11.539 -8.809 -2.773 1.00 89.75 98 ILE A CA 1
ATOM 748 C C . ILE A 1 98 ? 12.527 -8.442 -1.666 1.00 89.75 98 ILE A C 1
ATOM 750 O O . ILE A 1 98 ? 12.173 -7.733 -0.726 1.00 89.75 98 ILE A O 1
ATOM 754 N N . ILE A 1 99 ? 13.766 -8.913 -1.787 1.00 89.31 99 ILE A N 1
ATOM 755 C CA . ILE A 1 99 ? 14.845 -8.668 -0.822 1.00 89.31 99 ILE A CA 1
ATOM 756 C C . ILE A 1 99 ? 15.995 -7.908 -1.483 1.00 89.31 99 ILE A C 1
ATOM 758 O O . ILE A 1 99 ? 16.200 -7.997 -2.690 1.00 89.31 99 ILE A O 1
ATOM 762 N N . GLY A 1 100 ? 16.734 -7.136 -0.692 1.00 87.81 100 GLY A N 1
ATOM 763 C CA . GLY A 1 100 ? 17.853 -6.323 -1.166 1.00 87.81 100 GLY A CA 1
ATOM 764 C C . GLY A 1 100 ? 18.228 -5.244 -0.158 1.00 87.81 100 GLY A C 1
ATOM 765 O O . GLY A 1 100 ? 17.460 -4.960 0.764 1.00 87.81 100 GLY A O 1
ATOM 766 N N . GLU A 1 101 ? 19.385 -4.620 -0.341 1.00 90.44 101 GLU A N 1
ATOM 767 C CA . GLU A 1 101 ? 19.901 -3.571 0.547 1.00 90.44 101 GLU A CA 1
ATOM 768 C C . GLU A 1 101 ? 19.027 -2.306 0.550 1.00 90.44 101 GLU A C 1
ATOM 770 O O . GLU A 1 101 ? 18.192 -2.083 -0.336 1.00 90.44 101 GLU A O 1
ATOM 775 N N . SER A 1 102 ? 19.184 -1.459 1.570 1.00 87.25 102 SER A N 1
ATOM 776 C CA . SER A 1 102 ? 18.523 -0.150 1.584 1.00 87.25 102 SER A CA 1
ATOM 777 C C . SER A 1 102 ? 18.913 0.648 0.335 1.00 87.25 102 SER A C 1
ATOM 779 O O . SER A 1 102 ? 20.070 0.659 -0.067 1.00 87.25 102 SER A O 1
ATOM 781 N N . GLY A 1 103 ? 17.935 1.280 -0.316 1.00 87.31 103 GLY A N 1
ATOM 782 C CA . GLY A 1 103 ? 18.162 2.010 -1.569 1.00 87.31 103 GLY A CA 1
ATOM 783 C C . GLY A 1 103 ? 18.158 1.162 -2.848 1.00 87.31 103 GLY A C 1
ATOM 784 O O . GLY A 1 103 ? 18.158 1.739 -3.929 1.00 87.31 103 GLY A O 1
ATOM 785 N N . SER A 1 104 ? 18.027 -0.168 -2.778 1.00 89.94 104 SER A N 1
ATOM 786 C CA . SER A 1 104 ? 18.026 -1.054 -3.961 1.00 89.94 104 SER A CA 1
ATOM 787 C C . SER A 1 104 ? 16.772 -0.976 -4.857 1.00 89.94 104 SER A C 1
ATOM 789 O O . SER A 1 104 ? 16.556 -1.843 -5.697 1.00 89.94 104 SER A O 1
ATOM 791 N N . GLY A 1 105 ? 15.878 -0.007 -4.635 1.00 92.38 105 GLY A N 1
ATOM 792 C CA . GLY A 1 105 ? 14.681 0.188 -5.463 1.00 92.38 105 GLY A CA 1
ATOM 793 C C . GLY A 1 105 ? 13.433 -0.623 -5.077 1.00 92.38 105 GLY A C 1
ATOM 794 O O . GLY A 1 105 ? 12.411 -0.475 -5.740 1.00 92.38 105 GLY A O 1
ATOM 795 N N . LYS A 1 106 ? 13.438 -1.410 -3.988 1.00 93.81 106 LYS A N 1
ATOM 796 C CA . LYS A 1 106 ? 12.283 -2.245 -3.559 1.00 93.81 106 LYS A CA 1
ATOM 797 C C . LYS A 1 106 ? 10.979 -1.454 -3.410 1.00 93.81 106 LYS A C 1
ATOM 799 O O . LYS A 1 106 ? 9.986 -1.747 -4.073 1.00 93.81 106 LYS A O 1
ATOM 804 N N . THR A 1 107 ? 11.003 -0.402 -2.592 1.00 92.19 107 THR A N 1
ATOM 805 C CA . THR A 1 107 ? 9.855 0.492 -2.381 1.00 92.19 107 THR A CA 1
ATOM 806 C C . THR A 1 107 ? 9.445 1.199 -3.675 1.00 92.19 107 THR A C 1
ATOM 808 O O . THR A 1 107 ? 8.257 1.391 -3.930 1.00 92.19 107 THR A O 1
ATOM 811 N N . THR A 1 108 ? 10.413 1.562 -4.525 1.00 94.44 108 THR A N 1
ATOM 812 C CA . THR A 1 108 ? 10.149 2.159 -5.843 1.00 94.44 108 THR A CA 1
ATOM 813 C C . THR A 1 108 ? 9.371 1.195 -6.734 1.00 94.44 108 THR A C 1
ATOM 815 O O . THR A 1 108 ? 8.351 1.587 -7.297 1.00 94.44 108 THR A O 1
ATOM 818 N N . MET A 1 109 ? 9.801 -0.066 -6.807 1.00 95.12 109 MET A N 1
ATOM 819 C CA . MET A 1 109 ? 9.116 -1.116 -7.556 1.00 95.12 109 MET A CA 1
ATOM 820 C C . MET A 1 109 ? 7.696 -1.330 -7.029 1.00 95.12 109 MET A C 1
ATOM 822 O O . MET A 1 109 ? 6.739 -1.251 -7.795 1.00 95.12 109 MET A O 1
ATOM 826 N N . GLY A 1 110 ? 7.530 -1.483 -5.710 1.00 93.81 110 GLY A N 1
ATOM 827 C CA . GLY A 1 110 ? 6.212 -1.638 -5.089 1.00 93.81 110 GLY A CA 1
ATOM 828 C C . GLY A 1 110 ? 5.252 -0.489 -5.419 1.00 93.81 110 GLY A C 1
ATOM 829 O O . GLY A 1 110 ? 4.111 -0.731 -5.807 1.00 93.81 110 GLY A O 1
ATOM 830 N N . ARG A 1 111 ? 5.728 0.763 -5.355 1.00 92.81 111 ARG A N 1
ATOM 831 C CA . ARG A 1 111 ? 4.929 1.955 -5.695 1.00 92.81 111 ARG A CA 1
ATOM 832 C C . ARG A 1 111 ? 4.569 2.043 -7.178 1.00 92.81 111 ARG A C 1
ATOM 834 O O . ARG A 1 111 ? 3.513 2.589 -7.499 1.00 92.81 111 ARG A O 1
ATOM 841 N N . ILE A 1 112 ? 5.422 1.551 -8.075 1.00 94.06 112 ILE A N 1
ATOM 842 C CA . ILE A 1 112 ? 5.121 1.476 -9.512 1.00 94.06 112 ILE A CA 1
ATOM 843 C C . ILE A 1 112 ? 4.029 0.435 -9.762 1.00 94.06 112 ILE A C 1
ATOM 845 O O . ILE A 1 112 ? 3.025 0.754 -10.395 1.00 94.06 112 ILE A O 1
ATOM 849 N N . LEU A 1 113 ? 4.160 -0.762 -9.180 1.00 93.00 113 LEU A N 1
ATOM 850 C CA . LEU A 1 113 ? 3.168 -1.837 -9.313 1.00 93.00 113 LEU A CA 1
ATOM 851 C C . LEU A 1 113 ? 1.791 -1.457 -8.748 1.00 93.00 113 LEU A C 1
ATOM 853 O O . LEU A 1 113 ? 0.771 -1.943 -9.226 1.00 93.00 113 LEU A O 1
ATOM 857 N N . THR A 1 114 ? 1.735 -0.570 -7.752 1.00 91.88 114 THR A N 1
ATOM 858 C CA . THR A 1 114 ? 0.473 -0.051 -7.194 1.00 91.88 114 THR A CA 1
ATOM 859 C C . THR A 1 114 ? -0.026 1.208 -7.908 1.00 91.88 114 THR A C 1
ATOM 861 O O . THR A 1 114 ? -1.022 1.800 -7.493 1.00 91.88 114 THR A O 1
ATOM 864 N N . GLY A 1 115 ? 0.689 1.700 -8.923 1.00 90.81 115 GLY A N 1
ATOM 865 C CA . GLY A 1 115 ? 0.317 2.910 -9.652 1.00 90.81 115 GLY A CA 1
ATOM 866 C C . GLY A 1 115 ? 0.491 4.223 -8.876 1.00 90.81 115 GLY A C 1
ATOM 867 O O . GLY A 1 115 ? -0.039 5.265 -9.281 1.00 90.81 115 GLY A O 1
ATOM 868 N N . LEU A 1 116 ? 1.220 4.189 -7.757 1.00 90.19 116 LEU A N 1
ATOM 869 C CA . LEU A 1 116 ? 1.561 5.350 -6.931 1.00 90.19 116 LEU A CA 1
ATOM 870 C C . LEU A 1 116 ? 2.793 6.087 -7.443 1.00 90.19 116 LEU A C 1
ATOM 872 O O . LEU A 1 116 ? 3.044 7.208 -7.003 1.00 90.19 116 LEU A O 1
ATOM 876 N N . GLN A 1 117 ? 3.534 5.493 -8.366 1.00 92.12 117 GLN A N 1
ATOM 877 C CA . GLN A 1 117 ? 4.654 6.105 -9.054 1.00 92.12 117 GLN A CA 1
ATOM 878 C C . GLN A 1 117 ? 4.679 5.627 -10.507 1.00 92.12 117 GLN A C 1
ATOM 880 O O . GLN A 1 117 ? 4.152 4.564 -10.811 1.00 92.12 117 GLN A O 1
ATOM 885 N N . THR A 1 118 ? 5.263 6.422 -11.401 1.00 93.69 118 THR A N 1
ATOM 886 C CA . THR A 1 118 ? 5.401 6.054 -12.813 1.00 93.69 118 THR A CA 1
ATOM 887 C C . THR A 1 118 ? 6.721 5.337 -13.072 1.00 93.69 118 THR A C 1
ATOM 889 O O . THR A 1 118 ? 7.712 5.590 -12.378 1.00 93.69 118 THR A O 1
ATOM 892 N N . ALA A 1 119 ? 6.755 4.479 -14.084 1.00 94.00 119 ALA A N 1
ATOM 893 C CA . ALA A 1 119 ? 7.988 3.974 -14.675 1.00 94.00 119 ALA A CA 1
ATOM 894 C C . ALA A 1 119 ? 8.429 4.880 -15.836 1.00 94.00 119 ALA A C 1
ATOM 896 O O . ALA A 1 119 ? 7.618 5.589 -16.432 1.00 94.00 119 ALA A O 1
ATOM 897 N N . SER A 1 120 ? 9.727 4.884 -16.121 1.00 93.62 120 SER A N 1
ATOM 898 C CA . SER A 1 120 ? 10.313 5.544 -17.293 1.00 93.62 120 SER A CA 1
ATOM 899 C C . SER A 1 120 ? 10.274 4.643 -18.532 1.00 93.62 120 SER A C 1
ATOM 901 O O . SER A 1 120 ? 10.232 5.155 -19.644 1.00 93.62 120 SER A O 1
ATOM 903 N N . ALA A 1 121 ? 10.279 3.322 -18.333 1.00 94.94 121 ALA A N 1
ATOM 904 C CA . ALA A 1 121 ? 10.114 2.296 -19.361 1.00 94.94 121 ALA A CA 1
ATOM 905 C C . ALA A 1 121 ? 9.587 0.997 -18.724 1.00 94.94 121 ALA A C 1
ATOM 907 O O . ALA A 1 121 ? 9.552 0.890 -17.493 1.00 94.94 121 ALA A O 1
ATOM 908 N N . GLY A 1 122 ? 9.212 0.035 -19.565 1.00 94.38 122 GLY A N 1
ATOM 909 C CA . GLY A 1 122 ? 8.732 -1.289 -19.170 1.00 94.38 122 GLY A CA 1
ATOM 910 C C . GLY A 1 122 ? 7.226 -1.471 -19.342 1.00 94.38 122 GLY A C 1
ATOM 911 O O . GLY A 1 122 ? 6.483 -0.517 -19.584 1.00 94.38 122 GLY A O 1
ATOM 912 N N . GLU A 1 123 ? 6.783 -2.715 -19.202 1.00 94.50 123 GLU A N 1
ATOM 913 C CA . GLU A 1 123 ? 5.379 -3.115 -19.316 1.00 94.50 123 GLU A CA 1
ATOM 914 C C . GLU A 1 123 ? 4.862 -3.730 -18.016 1.00 94.50 123 GLU A C 1
ATOM 916 O O . GLU A 1 123 ? 5.619 -4.337 -17.257 1.00 94.50 123 GLU A O 1
ATOM 921 N N . LEU A 1 124 ? 3.559 -3.579 -17.765 1.00 94.88 124 LEU A N 1
ATOM 922 C CA . LEU A 1 124 ? 2.852 -4.271 -16.692 1.00 94.88 124 LEU A CA 1
ATOM 923 C C . LEU A 1 124 ? 1.631 -4.986 -17.259 1.00 94.88 124 LEU A C 1
ATOM 925 O O . LEU A 1 124 ? 0.757 -4.362 -17.857 1.00 94.88 124 LEU A O 1
ATOM 929 N N . LEU A 1 125 ? 1.557 -6.282 -16.996 1.00 94.06 125 LEU A N 1
ATOM 930 C CA . LEU A 1 125 ? 0.448 -7.158 -17.334 1.00 94.06 125 LEU A CA 1
ATOM 931 C C . LEU A 1 125 ? -0.150 -7.699 -16.035 1.00 94.06 125 LEU A C 1
ATOM 933 O O . LEU A 1 125 ? 0.581 -8.215 -15.189 1.00 94.06 125 LEU A O 1
ATOM 937 N N . ILE A 1 126 ? -1.471 -7.615 -15.878 1.00 92.75 126 ILE A N 1
ATOM 938 C CA . ILE A 1 126 ? -2.210 -8.326 -14.825 1.00 92.75 126 ILE A CA 1
ATOM 939 C C . ILE A 1 126 ? -3.326 -9.110 -15.498 1.00 92.75 126 ILE A C 1
ATOM 941 O O . ILE A 1 126 ? -4.182 -8.521 -16.156 1.00 92.75 126 ILE A O 1
ATOM 945 N N . ASN A 1 127 ? -3.319 -10.432 -15.336 1.00 91.00 127 ASN A N 1
ATOM 946 C CA . ASN A 1 127 ? -4.252 -11.341 -15.999 1.00 91.00 127 ASN A CA 1
ATOM 947 C C . ASN A 1 127 ? -4.328 -11.074 -17.513 1.00 91.00 127 ASN A C 1
ATOM 949 O O . ASN A 1 127 ? -5.413 -10.851 -18.050 1.00 91.00 127 ASN A O 1
ATOM 953 N N . GLU A 1 128 ? -3.156 -10.985 -18.152 1.00 88.31 128 GLU A N 1
ATOM 954 C CA . GLU A 1 128 ? -2.974 -10.701 -19.590 1.00 88.31 128 GLU A CA 1
ATOM 955 C C . GLU A 1 128 ? -3.459 -9.313 -20.051 1.00 88.31 128 GLU A C 1
ATOM 957 O O . GLU A 1 128 ? -3.306 -8.949 -21.213 1.00 88.31 128 GLU A O 1
ATOM 962 N N . THR A 1 129 ? -3.988 -8.490 -19.143 1.00 90.75 129 THR A N 1
ATOM 963 C CA . THR A 1 129 ? -4.389 -7.112 -19.435 1.00 90.75 129 THR A CA 1
ATOM 964 C C . THR A 1 129 ? -3.211 -6.172 -19.204 1.00 90.75 129 THR A C 1
ATOM 966 O O . THR A 1 129 ? -2.629 -6.176 -18.120 1.00 90.75 129 THR A O 1
ATOM 969 N N . GLY A 1 130 ? -2.863 -5.363 -20.206 1.00 91.38 130 GLY A N 1
ATOM 970 C CA . GLY A 1 130 ? -1.794 -4.366 -20.112 1.00 91.38 130 GLY A CA 1
ATOM 971 C C . GLY A 1 130 ? -2.210 -3.102 -19.352 1.00 91.38 130 GLY A C 1
ATOM 972 O O . GLY A 1 130 ? -3.329 -2.613 -19.510 1.00 91.38 130 GLY A O 1
ATOM 973 N N . PHE A 1 131 ? -1.291 -2.548 -18.560 1.00 92.06 131 PHE A N 1
ATOM 974 C CA . PHE A 1 131 ? -1.467 -1.311 -17.797 1.00 92.06 131 PHE A CA 1
ATOM 975 C C . PHE A 1 131 ? -0.335 -0.320 -18.101 1.00 92.06 131 PHE A C 1
ATOM 977 O O . PHE A 1 131 ? 0.841 -0.679 -18.131 1.00 92.06 131 PHE A O 1
ATOM 984 N N . ASP A 1 132 ? -0.690 0.951 -18.306 1.00 89.62 132 ASP A N 1
ATOM 985 C CA . ASP A 1 132 ? 0.265 2.010 -18.651 1.00 89.62 132 ASP A CA 1
ATOM 986 C C . ASP A 1 132 ? 1.006 2.518 -17.400 1.00 89.62 132 ASP A C 1
ATOM 988 O O . ASP A 1 132 ? 0.484 3.332 -16.628 1.00 89.62 132 ASP A O 1
ATOM 992 N N . LEU A 1 133 ? 2.249 2.055 -17.221 1.00 90.00 133 LEU A N 1
ATOM 993 C CA . LEU A 1 133 ? 3.129 2.455 -16.119 1.00 90.00 133 LEU A CA 1
ATOM 994 C C . LEU A 1 133 ? 3.628 3.906 -16.217 1.00 90.00 133 LEU A C 1
ATOM 996 O O . LEU A 1 133 ? 4.141 4.437 -15.229 1.00 90.00 133 LEU A O 1
ATOM 1000 N N . SER A 1 134 ? 3.483 4.579 -17.362 1.00 87.44 134 SER A N 1
ATOM 1001 C CA . SER A 1 134 ? 3.843 5.999 -17.493 1.00 87.44 134 SER A CA 1
ATOM 1002 C C . SER A 1 134 ? 2.812 6.921 -16.827 1.00 87.44 134 SER A C 1
ATOM 1004 O O . SER A 1 134 ? 3.089 8.096 -16.568 1.00 87.44 134 SER A O 1
ATOM 1006 N N . ARG A 1 135 ? 1.626 6.390 -16.490 1.00 85.19 135 ARG A N 1
ATOM 1007 C CA . ARG A 1 135 ? 0.519 7.116 -15.856 1.00 85.19 135 ARG A CA 1
ATOM 1008 C C . ARG A 1 135 ? 0.399 6.780 -14.368 1.00 85.19 135 ARG A C 1
ATOM 1010 O O . ARG A 1 135 ? 0.698 5.681 -13.910 1.00 85.19 135 ARG A O 1
ATOM 1017 N N . ARG A 1 136 ? -0.087 7.746 -13.584 1.00 82.56 136 ARG A N 1
ATOM 1018 C CA . ARG A 1 136 ? -0.306 7.613 -12.132 1.00 82.56 136 ARG A CA 1
ATOM 1019 C C . ARG A 1 136 ? -1.796 7.650 -11.786 1.00 82.56 136 ARG A C 1
ATOM 1021 O O . ARG A 1 136 ? -2.577 8.320 -12.466 1.00 82.56 136 ARG A O 1
ATOM 1028 N N . GLY A 1 137 ? -2.165 7.016 -10.674 1.00 75.81 137 GLY A N 1
ATOM 1029 C CA . GLY A 1 137 ? -3.499 7.122 -10.082 1.00 75.81 137 GLY A CA 1
ATOM 1030 C C . GLY A 1 137 ? -4.576 6.487 -10.959 1.00 75.81 137 GLY A C 1
ATOM 1031 O O . GLY A 1 137 ? -4.337 5.467 -11.588 1.00 75.81 137 GLY A O 1
ATOM 1032 N N . SER A 1 138 ? -5.764 7.088 -11.041 1.00 72.31 138 SER A N 1
ATOM 1033 C CA . SER A 1 138 ? -6.901 6.494 -11.770 1.00 72.31 138 SER A CA 1
ATOM 1034 C C . SER A 1 138 ? -6.627 6.257 -13.255 1.00 72.31 138 SER A C 1
ATOM 1036 O O . SER A 1 138 ? -7.219 5.368 -13.858 1.00 72.31 138 SER A O 1
ATOM 1038 N N . ARG A 1 139 ? -5.693 7.016 -13.837 1.00 71.75 139 ARG A N 1
ATOM 1039 C CA . ARG A 1 139 ? -5.358 6.966 -15.264 1.00 71.75 139 ARG A CA 1
ATOM 1040 C C . ARG A 1 139 ? -4.585 5.720 -15.683 1.00 71.75 139 ARG A C 1
ATOM 1042 O O . ARG A 1 139 ? -4.502 5.479 -16.882 1.00 71.75 139 ARG A O 1
ATOM 1049 N N . ASN A 1 140 ? -4.012 4.972 -14.739 1.00 78.31 140 ASN A N 1
ATOM 1050 C CA . ASN A 1 140 ? -3.332 3.717 -15.049 1.00 78.31 140 ASN A CA 1
ATOM 1051 C C . ASN A 1 140 ? -4.210 2.484 -14.851 1.00 78.31 140 ASN A C 1
ATOM 1053 O O . ASN A 1 140 ? -3.740 1.411 -15.167 1.00 78.31 140 ASN A O 1
ATOM 1057 N N . GLY A 1 141 ? -5.445 2.602 -14.343 1.00 79.81 141 GLY A N 1
ATOM 1058 C CA . GLY A 1 141 ? -6.365 1.467 -14.182 1.00 79.81 141 GLY A CA 1
ATOM 1059 C C . GLY A 1 141 ? -6.053 0.497 -13.030 1.00 79.81 141 GLY A C 1
ATOM 1060 O O . GLY A 1 141 ? -6.791 -0.472 -12.853 1.00 79.81 141 GLY A O 1
ATOM 1061 N N . LEU A 1 142 ? -5.011 0.748 -12.226 1.00 85.69 142 LEU A N 1
ATOM 1062 C CA . LEU A 1 142 ? -4.590 -0.136 -11.126 1.00 85.69 142 LEU A CA 1
ATOM 1063 C C . LEU A 1 142 ? -5.317 0.139 -9.801 1.00 85.69 142 LEU A C 1
ATOM 1065 O O . LEU A 1 142 ? -5.308 -0.713 -8.908 1.00 85.69 142 LEU A O 1
ATOM 1069 N N . LEU A 1 143 ? -5.951 1.311 -9.656 1.00 80.00 143 LEU A N 1
ATOM 1070 C CA . LEU A 1 143 ? -6.686 1.669 -8.439 1.00 80.00 143 LEU A CA 1
ATOM 1071 C C . LEU A 1 143 ? -7.770 0.627 -8.124 1.00 80.00 143 LEU A C 1
ATOM 1073 O O . LEU A 1 143 ? -8.560 0.249 -8.985 1.00 80.00 143 LEU A O 1
ATOM 1077 N N . GLY A 1 144 ? -7.801 0.163 -6.874 1.00 80.06 144 GLY A N 1
ATOM 1078 C CA . GLY A 1 144 ? -8.716 -0.883 -6.402 1.00 80.06 144 GLY A CA 1
ATOM 1079 C C . GLY A 1 144 ? -8.236 -2.310 -6.690 1.00 80.06 144 GLY A C 1
ATOM 1080 O O . GLY A 1 144 ? -8.390 -3.169 -5.830 1.00 80.06 144 GLY A O 1
ATOM 1081 N N . ARG A 1 145 ? -7.573 -2.555 -7.829 1.00 87.81 145 ARG A N 1
ATOM 1082 C CA . ARG A 1 145 ? -7.017 -3.878 -8.182 1.00 87.81 145 ARG A CA 1
ATOM 1083 C C . ARG A 1 145 ? -5.753 -4.212 -7.405 1.00 87.81 145 ARG A C 1
ATOM 1085 O O . ARG A 1 145 ? -5.600 -5.334 -6.933 1.00 87.81 145 ARG A O 1
ATOM 1092 N N . VAL A 1 146 ? -4.860 -3.237 -7.259 1.00 92.06 146 VAL A N 1
ATOM 1093 C CA . VAL A 1 146 ? -3.625 -3.384 -6.486 1.00 92.06 146 VAL A CA 1
ATOM 1094 C C . VAL A 1 146 ? -3.704 -2.468 -5.271 1.00 92.06 146 VAL A C 1
ATOM 1096 O O . VAL A 1 146 ? -3.978 -1.274 -5.402 1.00 92.06 146 VAL A O 1
ATOM 1099 N N . GLN A 1 147 ? -3.500 -3.017 -4.074 1.00 92.38 147 GLN A N 1
ATOM 1100 C CA . GLN A 1 147 ? -3.508 -2.251 -2.825 1.00 92.38 147 GLN A CA 1
ATOM 1101 C C . GLN A 1 147 ? -2.135 -2.271 -2.169 1.00 92.38 147 GLN A C 1
ATOM 1103 O O . GLN A 1 147 ? -1.478 -3.306 -2.122 1.00 92.38 147 GLN A O 1
ATOM 1108 N N . MET A 1 148 ? -1.719 -1.120 -1.642 1.00 91.25 148 MET A N 1
ATOM 1109 C CA . MET A 1 148 ? -0.462 -0.989 -0.914 1.00 91.25 148 MET A CA 1
ATOM 1110 C C . MET A 1 148 ? -0.711 -0.940 0.595 1.00 91.25 148 MET A C 1
ATOM 1112 O O . MET A 1 148 ? -1.539 -0.161 1.074 1.00 91.25 148 MET A O 1
ATOM 1116 N N . ILE A 1 149 ? 0.048 -1.732 1.344 1.00 91.88 149 ILE A N 1
ATOM 1117 C CA . ILE A 1 149 ? 0.222 -1.601 2.790 1.00 91.88 149 ILE A CA 1
ATOM 1118 C C . ILE A 1 149 ? 1.597 -0.967 2.998 1.00 91.88 149 ILE A C 1
ATOM 1120 O O . ILE A 1 149 ? 2.611 -1.552 2.625 1.00 91.88 149 ILE A O 1
ATOM 1124 N N . PHE A 1 150 ? 1.618 0.252 3.530 1.00 87.94 150 PHE A N 1
ATOM 1125 C CA . PHE A 1 150 ? 2.845 1.018 3.751 1.00 87.94 150 PHE A CA 1
ATOM 1126 C C . PHE A 1 150 ? 3.531 0.624 5.064 1.00 87.94 150 PHE A C 1
ATOM 1128 O O . PHE A 1 150 ? 2.860 0.193 6.002 1.00 87.94 150 PHE A O 1
ATOM 1135 N N . GLN A 1 151 ? 4.841 0.871 5.126 1.00 82.94 151 GLN A N 1
ATOM 1136 C CA . GLN A 1 151 ? 5.708 0.613 6.279 1.00 82.94 151 GLN A CA 1
ATOM 1137 C C . GLN A 1 151 ? 5.207 1.276 7.572 1.00 82.94 151 GLN A C 1
ATOM 1139 O O . GLN A 1 151 ? 5.119 0.612 8.600 1.00 82.94 151 GLN A O 1
ATOM 1144 N N . ASP A 1 152 ? 4.827 2.562 7.527 1.00 81.94 152 ASP A N 1
ATOM 1145 C CA . ASP A 1 152 ? 4.240 3.263 8.676 1.00 81.94 152 ASP A CA 1
ATOM 1146 C C . ASP A 1 152 ? 2.714 3.416 8.523 1.00 81.94 152 ASP A C 1
ATOM 1148 O O . ASP A 1 152 ? 2.229 4.225 7.721 1.00 81.94 152 ASP A O 1
ATOM 1152 N N . PRO A 1 153 ? 1.918 2.695 9.333 1.00 75.19 153 PRO A N 1
ATOM 1153 C CA . PRO A 1 153 ? 0.470 2.839 9.350 1.00 75.19 153 PRO A CA 1
ATOM 1154 C C . PRO A 1 153 ? 0.003 4.272 9.631 1.00 75.19 153 PRO A C 1
ATOM 1156 O O . PRO A 1 153 ? -1.023 4.689 9.092 1.00 75.19 153 PRO A O 1
ATOM 1159 N N . SER A 1 154 ? 0.735 5.026 10.461 1.00 75.38 154 SER A N 1
ATOM 1160 C CA . SER A 1 154 ? 0.329 6.360 10.917 1.00 75.38 154 SER A CA 1
ATOM 1161 C C . SER A 1 154 ? 0.340 7.380 9.785 1.00 75.38 154 SER A C 1
ATOM 1163 O O . SER A 1 154 ? -0.592 8.174 9.691 1.00 75.38 154 SER A O 1
ATOM 1165 N N . THR A 1 155 ? 1.340 7.332 8.901 1.00 78.75 155 THR A N 1
ATOM 1166 C CA . THR A 1 155 ? 1.399 8.201 7.712 1.00 78.75 155 THR A CA 1
ATOM 1167 C C . THR A 1 155 ? 0.391 7.808 6.638 1.00 78.75 155 THR A C 1
ATOM 1169 O O . THR A 1 155 ? -0.003 8.644 5.827 1.00 78.75 155 THR A O 1
ATOM 1172 N N . SER A 1 156 ? -0.063 6.552 6.629 1.00 82.44 156 SER A N 1
ATOM 1173 C CA . SER A 1 156 ? -1.006 6.075 5.618 1.00 82.44 156 SER A CA 1
ATOM 1174 C C . SER A 1 156 ? -2.477 6.372 5.940 1.00 82.44 156 SER A C 1
ATOM 1176 O O . SER A 1 156 ? -3.316 6.289 5.041 1.00 82.44 156 SER A O 1
ATOM 1178 N N . LEU A 1 157 ? -2.819 6.685 7.196 1.00 89.38 157 LEU A N 1
ATOM 1179 C CA . LEU A 1 157 ? -4.184 6.994 7.633 1.00 89.38 157 LEU A CA 1
ATOM 1180 C C . LEU A 1 157 ? -4.415 8.508 7.676 1.00 89.38 157 LEU A C 1
ATOM 1182 O O . LEU A 1 157 ? -3.573 9.262 8.154 1.00 89.38 157 LEU A O 1
ATOM 1186 N N . ASN A 1 158 ? -5.590 8.963 7.236 1.00 92.12 158 ASN A N 1
ATOM 1187 C CA . ASN A 1 158 ? -5.956 10.374 7.336 1.00 92.12 158 ASN A CA 1
ATOM 1188 C C . ASN A 1 158 ? -6.340 10.714 8.791 1.00 92.12 158 ASN A C 1
ATOM 1190 O O . ASN A 1 158 ? -7.358 10.209 9.272 1.00 92.12 158 ASN A O 1
ATOM 1194 N N . PRO A 1 159 ? -5.598 11.590 9.500 1.00 92.38 159 PRO A N 1
ATOM 1195 C CA . PRO A 1 159 ? -5.857 11.882 10.912 1.00 92.38 159 PRO A CA 1
ATOM 1196 C C . PRO A 1 159 ? -7.207 12.569 11.154 1.00 92.38 159 PRO A C 1
ATOM 1198 O O . PRO A 1 159 ? -7.714 12.529 12.274 1.00 92.38 159 PRO A O 1
ATOM 1201 N N . ARG A 1 160 ? -7.799 13.182 10.117 1.00 94.50 160 ARG A N 1
ATOM 1202 C CA . ARG A 1 160 ? -9.108 13.851 10.186 1.00 94.50 160 ARG A CA 1
ATOM 1203 C C . ARG A 1 160 ? -10.287 12.896 10.020 1.00 94.50 160 ARG A C 1
ATOM 1205 O O . ARG A 1 160 ? -11.416 13.291 10.285 1.00 94.50 160 ARG A O 1
ATOM 1212 N N . MET A 1 161 ? -10.042 11.667 9.576 1.00 95.81 161 MET A N 1
ATOM 1213 C CA . MET A 1 161 ? -11.087 10.666 9.391 1.00 95.81 161 MET A CA 1
ATOM 1214 C C . MET A 1 161 ? -11.155 9.744 10.601 1.00 95.81 161 MET A C 1
ATOM 1216 O O . MET A 1 161 ? -10.139 9.455 11.236 1.00 95.81 161 MET A O 1
ATOM 1220 N N . THR A 1 162 ? -12.350 9.260 10.920 1.00 97.25 162 THR A N 1
ATOM 1221 C CA . THR A 1 162 ? -12.488 8.135 11.845 1.00 97.25 162 THR A CA 1
ATOM 1222 C C . THR A 1 162 ? -12.061 6.833 11.165 1.00 97.25 162 THR A C 1
ATOM 1224 O O . THR A 1 162 ? -11.991 6.736 9.930 1.00 97.25 162 THR A O 1
ATOM 1227 N N . ILE A 1 163 ? -11.801 5.792 11.958 1.00 96.69 163 ILE A N 1
ATOM 1228 C CA . ILE A 1 163 ? -11.528 4.448 11.432 1.00 96.69 163 ILE A CA 1
ATOM 1229 C C . ILE A 1 163 ? -12.708 3.974 10.581 1.00 96.69 163 ILE A C 1
ATOM 1231 O O . ILE A 1 163 ? -12.510 3.476 9.478 1.00 96.69 163 ILE A O 1
ATOM 1235 N N . GLY A 1 164 ? -13.939 4.207 11.041 1.00 95.19 164 GLY A N 1
ATOM 1236 C CA . GLY A 1 164 ? -15.151 3.881 10.299 1.00 95.19 164 GLY A CA 1
ATOM 1237 C C . GLY A 1 164 ? -15.217 4.544 8.931 1.00 95.19 164 GLY A C 1
ATOM 1238 O O . GLY A 1 164 ? -15.478 3.868 7.942 1.00 95.19 164 GLY A O 1
ATOM 1239 N N . GLN A 1 165 ? -14.935 5.848 8.858 1.00 94.88 165 GLN A N 1
ATOM 1240 C CA . GLN A 1 165 ? -14.905 6.586 7.591 1.00 94.88 165 GLN A CA 1
ATOM 1241 C C . GLN A 1 165 ? -13.832 6.042 6.643 1.00 94.88 165 GLN A C 1
ATOM 1243 O O . GLN A 1 165 ? -14.098 5.865 5.457 1.00 94.88 165 GLN A O 1
ATOM 1248 N N . THR A 1 166 ? -12.649 5.723 7.172 1.00 94.19 166 THR A N 1
ATOM 1249 C CA . THR A 1 166 ? -11.536 5.164 6.391 1.00 94.19 166 THR A CA 1
ATOM 1250 C C . THR A 1 166 ? -11.884 3.792 5.804 1.00 94.19 166 THR A C 1
ATOM 1252 O O . THR A 1 166 ? -11.641 3.530 4.627 1.00 94.19 166 THR A O 1
ATOM 1255 N N . LEU A 1 167 ? -12.471 2.904 6.613 1.00 93.69 167 LEU A N 1
ATOM 1256 C CA . LEU A 1 167 ? -12.885 1.570 6.168 1.00 93.69 167 LEU A CA 1
ATOM 1257 C C . LEU A 1 167 ? -14.068 1.645 5.193 1.00 93.69 167 LEU A C 1
ATOM 1259 O O . LEU A 1 167 ? -14.106 0.907 4.212 1.00 93.69 167 LEU A O 1
ATOM 1263 N N . LEU A 1 168 ? -15.000 2.571 5.423 1.00 91.94 168 LEU A N 1
ATOM 1264 C CA . LEU A 1 168 ? -16.133 2.826 4.539 1.00 91.94 168 LEU A CA 1
ATOM 1265 C C . LEU A 1 168 ? -15.692 3.320 3.158 1.00 91.94 168 LEU A C 1
ATOM 1267 O O . LEU A 1 168 ? -16.249 2.873 2.159 1.00 91.94 168 LEU A O 1
ATOM 1271 N N . GLU A 1 169 ? -14.699 4.207 3.082 1.00 89.50 169 GLU A N 1
ATOM 1272 C CA . GLU A 1 169 ? -14.142 4.666 1.805 1.00 89.50 169 GLU A CA 1
ATOM 1273 C C . GLU A 1 169 ? -13.566 3.494 0.999 1.00 89.50 169 GLU A C 1
ATOM 1275 O O . GLU A 1 169 ? -13.924 3.307 -0.162 1.00 89.50 169 GLU A O 1
ATOM 1280 N N . ALA A 1 170 ? -12.755 2.644 1.633 1.00 89.31 170 ALA A N 1
ATOM 1281 C CA . ALA A 1 170 ? -12.184 1.476 0.969 1.00 89.31 170 ALA A CA 1
ATOM 1282 C C . ALA A 1 170 ? -13.243 0.451 0.544 1.00 89.31 170 ALA A C 1
ATOM 1284 O O . ALA A 1 170 ? -13.190 -0.084 -0.559 1.00 89.31 170 ALA A O 1
ATOM 1285 N N . ALA A 1 171 ? -14.244 0.205 1.387 1.00 88.12 171 ALA A N 1
ATOM 1286 C CA . ALA A 1 171 ? -15.319 -0.724 1.066 1.00 88.12 171 ALA A CA 1
ATOM 1287 C C . ALA A 1 171 ? -16.227 -0.220 -0.073 1.00 88.12 171 ALA A C 1
ATOM 1289 O O . ALA A 1 171 ? -16.807 -1.035 -0.785 1.00 88.12 171 ALA A O 1
ATOM 1290 N N . ARG A 1 172 ? -16.334 1.101 -0.279 1.00 82.88 172 ARG A N 1
ATOM 1291 C CA . ARG A 1 172 ? -17.052 1.697 -1.421 1.00 82.88 172 ARG A CA 1
ATOM 1292 C C . ARG A 1 172 ? -16.316 1.524 -2.751 1.00 82.88 172 ARG A C 1
ATOM 1294 O O . ARG A 1 172 ? -16.973 1.520 -3.787 1.00 82.88 172 ARG A O 1
ATOM 1301 N N . PHE A 1 173 ? -14.989 1.368 -2.736 1.00 77.06 173 PHE A N 1
ATOM 1302 C CA . PHE A 1 173 ? -14.218 1.053 -3.946 1.00 77.06 173 PHE A CA 1
ATOM 1303 C C . PHE A 1 173 ? -14.535 -0.346 -4.491 1.00 77.06 173 PHE A C 1
ATOM 1305 O O . PHE A 1 173 ? -14.490 -0.556 -5.703 1.00 77.06 173 PHE A O 1
ATOM 1312 N N . ALA A 1 174 ? -14.895 -1.294 -3.622 1.00 72.06 174 ALA A N 1
ATOM 1313 C CA . ALA A 1 174 ? -15.367 -2.605 -4.041 1.00 72.06 174 ALA A CA 1
ATOM 1314 C C . ALA A 1 174 ? -16.791 -2.488 -4.618 1.00 72.06 174 ALA A C 1
ATOM 1316 O O . ALA A 1 174 ? -17.752 -2.211 -3.898 1.00 72.06 174 ALA A O 1
ATOM 1317 N N . GLN A 1 175 ? -16.900 -2.692 -5.933 1.00 60.28 175 GLN A N 1
ATOM 1318 C CA . GLN A 1 175 ? -18.098 -2.514 -6.759 1.00 60.28 175 GLN A CA 1
ATOM 1319 C C . GLN A 1 175 ? -19.425 -2.867 -6.043 1.00 60.28 175 GLN A C 1
ATOM 1321 O O . GLN A 1 175 ? -19.659 -4.006 -5.635 1.00 60.28 175 GLN A O 1
ATOM 1326 N N . ASN A 1 176 ? -20.312 -1.866 -5.966 1.00 59.53 176 ASN A N 1
ATOM 1327 C CA . ASN A 1 176 ? -21.754 -1.955 -5.685 1.00 59.53 176 ASN A CA 1
ATOM 1328 C C . ASN A 1 176 ? -22.219 -2.290 -4.259 1.00 59.53 176 ASN A C 1
ATOM 1330 O O . ASN A 1 176 ? -23.370 -2.684 -4.069 1.00 59.53 176 ASN A O 1
ATOM 1334 N N . ARG A 1 177 ? -21.396 -2.087 -3.225 1.00 66.06 177 ARG A N 1
ATOM 1335 C CA . ARG A 1 177 ? -21.868 -2.220 -1.835 1.00 66.06 177 ARG A CA 1
ATOM 1336 C C . ARG A 1 177 ? -22.242 -0.876 -1.230 1.00 66.06 177 ARG A C 1
ATOM 1338 O O . ARG A 1 177 ? -21.382 -0.076 -0.870 1.00 66.06 177 ARG A O 1
ATOM 1345 N N . THR A 1 178 ? -23.538 -0.658 -1.050 1.00 71.00 178 THR A N 1
ATOM 1346 C CA . THR A 1 178 ? -24.085 0.504 -0.342 1.00 71.00 178 THR A CA 1
ATOM 1347 C C . THR A 1 178 ? -24.820 0.076 0.930 1.00 71.00 178 THR A C 1
ATOM 1349 O O . THR A 1 178 ? -25.152 -1.098 1.122 1.00 71.00 178 THR A O 1
ATOM 1352 N N . GLY A 1 179 ? -25.009 1.030 1.846 1.00 79.94 179 GLY A N 1
ATOM 1353 C CA . GLY A 1 179 ? -25.770 0.831 3.081 1.00 79.94 179 GLY A CA 1
ATOM 1354 C C . GLY A 1 179 ? -25.253 -0.318 3.954 1.00 79.94 179 GLY A C 1
ATOM 1355 O O . GLY A 1 179 ? -24.050 -0.452 4.203 1.00 79.94 179 GLY A O 1
ATOM 1356 N N . ASP A 1 180 ? -26.173 -1.165 4.409 1.00 84.38 180 ASP A N 1
ATOM 1357 C CA . ASP A 1 180 ? -25.903 -2.214 5.397 1.00 84.38 180 ASP A CA 1
ATOM 1358 C C . ASP A 1 180 ? -24.932 -3.292 4.919 1.00 84.38 180 ASP A C 1
ATOM 1360 O O . ASP A 1 180 ? -24.224 -3.891 5.728 1.00 84.38 180 ASP A O 1
ATOM 1364 N N . ALA A 1 181 ? -24.863 -3.548 3.610 1.00 85.12 181 ALA A N 1
ATOM 1365 C CA . ALA A 1 181 ? -23.931 -4.530 3.064 1.00 85.12 181 ALA A CA 1
ATOM 1366 C C . ALA A 1 181 ? -22.473 -4.122 3.319 1.00 85.12 181 ALA A C 1
ATOM 1368 O O . ALA A 1 181 ? -21.640 -4.968 3.643 1.00 85.12 181 ALA A O 1
ATOM 1369 N N . CYS A 1 182 ? -22.185 -2.823 3.222 1.00 87.06 182 CYS A N 1
ATOM 1370 C CA . CYS A 1 182 ? -20.868 -2.273 3.504 1.00 87.06 182 CYS A CA 1
ATOM 1371 C C . CYS A 1 182 ? -20.546 -2.355 5.002 1.00 87.06 182 CYS A C 1
ATOM 1373 O O . CYS A 1 182 ? -19.498 -2.872 5.384 1.00 87.06 182 CYS A O 1
ATOM 1375 N N . ARG A 1 183 ? -21.496 -1.957 5.859 1.00 88.19 183 ARG A N 1
ATOM 1376 C CA . ARG A 1 183 ? -21.338 -2.035 7.319 1.00 88.19 183 ARG A CA 1
ATOM 1377 C C . ARG A 1 183 ? -21.084 -3.463 7.803 1.00 88.19 183 ARG A C 1
ATOM 1379 O O . ARG A 1 183 ? -20.176 -3.676 8.597 1.00 88.19 183 ARG A O 1
ATOM 1386 N N . ARG A 1 184 ? -21.824 -4.448 7.281 1.00 90.12 184 ARG A N 1
ATOM 1387 C CA . ARG A 1 184 ? -21.608 -5.869 7.604 1.00 90.12 184 ARG A CA 1
ATOM 1388 C C . ARG A 1 184 ? -20.220 -6.357 7.201 1.00 90.12 184 ARG A C 1
ATOM 1390 O O . ARG A 1 184 ? -19.636 -7.156 7.921 1.00 90.12 184 ARG A O 1
ATOM 1397 N N . GLU A 1 185 ? -19.693 -5.907 6.065 1.00 90.94 185 GLU A N 1
ATOM 1398 C CA . GLU A 1 185 ? -18.340 -6.292 5.65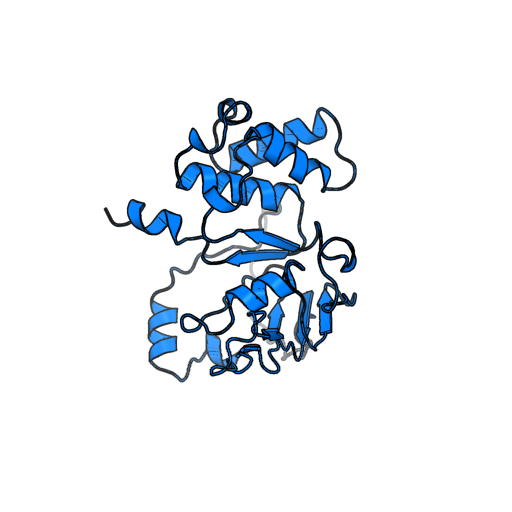3 1.00 90.94 185 GLU A CA 1
ATOM 1399 C C . GLU A 1 185 ? -17.266 -5.637 6.528 1.00 90.94 185 GLU A C 1
ATOM 1401 O O . GLU A 1 185 ? -16.291 -6.297 6.884 1.00 90.94 185 GLU A O 1
ATOM 1406 N N . ILE A 1 186 ? -17.464 -4.374 6.918 1.00 93.38 186 ILE A N 1
ATOM 1407 C CA . ILE A 1 186 ? -16.589 -3.681 7.872 1.00 93.38 186 ILE A CA 1
ATOM 1408 C C . ILE A 1 186 ? -16.571 -4.432 9.206 1.00 93.38 186 ILE A C 1
ATOM 1410 O O . ILE A 1 186 ? -15.501 -4.751 9.714 1.00 93.38 186 ILE A O 1
ATOM 1414 N N . ASP A 1 187 ? -17.737 -4.790 9.739 1.00 93.88 187 ASP A N 1
ATOM 1415 C CA . ASP A 1 187 ? -17.828 -5.560 10.979 1.00 93.88 187 ASP A CA 1
ATOM 1416 C C . ASP A 1 187 ? -17.099 -6.909 10.854 1.00 93.88 187 ASP A C 1
ATOM 1418 O O . ASP A 1 187 ? -16.276 -7.249 11.700 1.00 93.88 187 ASP A O 1
ATOM 1422 N N . ARG A 1 188 ? -17.310 -7.644 9.752 1.00 94.00 188 ARG A N 1
ATOM 1423 C CA . ARG A 1 188 ? -16.623 -8.923 9.501 1.00 94.00 188 ARG A CA 1
ATOM 1424 C C . ARG A 1 188 ? -15.107 -8.780 9.428 1.00 94.00 188 ARG A C 1
ATOM 1426 O O . ARG A 1 188 ? -14.398 -9.623 9.975 1.00 94.00 188 ARG A O 1
ATOM 1433 N N . ILE A 1 189 ? -14.592 -7.769 8.721 1.00 94.94 189 ILE A N 1
ATOM 1434 C CA . ILE A 1 189 ? -13.140 -7.597 8.593 1.00 94.94 189 ILE A CA 1
ATOM 1435 C C . ILE A 1 189 ? -12.523 -7.157 9.921 1.00 94.94 189 ILE A C 1
ATOM 1437 O O . ILE A 1 189 ? -11.419 -7.588 10.249 1.00 94.94 189 ILE A O 1
ATOM 1441 N N . MET A 1 190 ? -13.241 -6.344 10.702 1.00 95.44 190 MET A N 1
ATOM 1442 C CA . MET A 1 190 ? -12.814 -5.944 12.039 1.00 95.44 190 MET A CA 1
ATOM 1443 C C . MET A 1 190 ? -12.744 -7.151 12.972 1.00 95.44 190 MET A C 1
ATOM 1445 O O . MET A 1 190 ? -11.701 -7.359 13.590 1.00 95.44 190 MET A O 1
ATOM 1449 N N . ASP A 1 191 ? -13.784 -7.988 12.996 1.00 95.25 191 ASP A N 1
ATOM 1450 C CA . ASP A 1 191 ? -13.814 -9.217 13.793 1.00 95.25 191 ASP A CA 1
ATOM 1451 C C . ASP A 1 191 ? -12.663 -10.159 13.384 1.00 95.25 191 ASP A C 1
ATOM 1453 O O . ASP A 1 191 ? -11.899 -10.621 14.231 1.00 95.25 191 ASP A O 1
ATOM 1457 N N . ARG A 1 192 ? -12.451 -10.365 12.074 1.00 95.12 192 ARG A N 1
ATOM 1458 C CA . ARG A 1 192 ? -11.373 -11.220 11.536 1.00 95.12 192 ARG A CA 1
ATOM 1459 C C . ARG A 1 192 ? -9.966 -10.735 11.904 1.00 95.12 192 ARG A C 1
ATOM 1461 O O . ARG A 1 192 ? -9.047 -11.544 11.978 1.00 95.12 192 ARG A O 1
ATOM 1468 N N . LEU A 1 193 ? -9.785 -9.432 12.116 1.00 94.19 193 LEU A N 1
ATOM 1469 C CA . LEU A 1 193 ? -8.502 -8.825 12.489 1.00 94.19 193 LEU A CA 1
ATOM 1470 C C . LEU A 1 193 ? -8.403 -8.516 13.994 1.00 94.19 193 LEU A C 1
ATOM 1472 O O . LEU A 1 193 ? -7.420 -7.917 14.445 1.00 94.19 193 LEU A O 1
ATOM 1476 N N . GLY A 1 194 ? -9.398 -8.913 14.793 1.00 93.94 194 GLY A N 1
ATOM 1477 C CA . GLY A 1 194 ? -9.431 -8.664 16.234 1.00 93.94 194 GLY A CA 1
ATOM 1478 C C . GLY A 1 194 ? -9.480 -7.174 16.591 1.00 93.94 194 GLY A C 1
ATOM 1479 O O . GLY A 1 194 ? -8.858 -6.751 17.565 1.00 93.94 194 GLY A O 1
ATOM 1480 N N . LEU A 1 195 ? -10.154 -6.360 15.775 1.00 94.50 195 LEU A N 1
ATOM 1481 C CA . LEU A 1 195 ? -10.424 -4.950 16.047 1.00 94.50 195 LEU A CA 1
ATOM 1482 C C . LEU A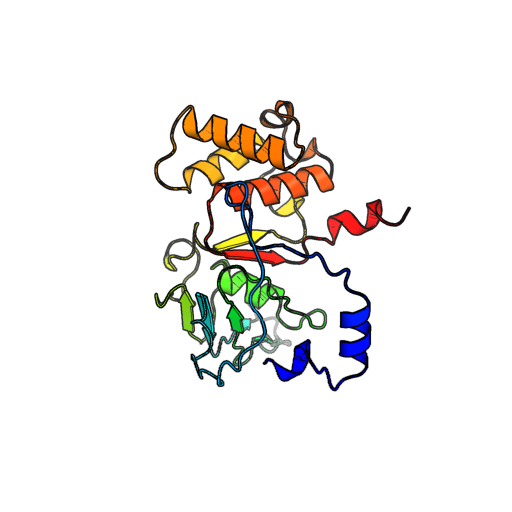 1 195 ? -11.803 -4.816 16.696 1.00 94.50 195 LEU A C 1
ATOM 1484 O O . LEU A 1 195 ? -12.805 -5.250 16.135 1.00 94.50 195 LEU A O 1
ATOM 1488 N N . ALA A 1 196 ? -11.873 -4.165 17.857 1.00 94.94 196 ALA A N 1
ATOM 1489 C CA . ALA A 1 196 ? -13.151 -3.912 18.511 1.00 94.94 196 ALA A CA 1
ATOM 1490 C C . ALA A 1 196 ? -14.014 -2.970 17.659 1.00 94.94 196 ALA A C 1
ATOM 1492 O O . ALA A 1 196 ? -13.543 -1.920 17.219 1.00 94.94 196 ALA A O 1
ATOM 1493 N N . ARG A 1 197 ? -15.302 -3.287 17.485 1.00 93.31 197 ARG A N 1
ATOM 1494 C CA . ARG A 1 197 ? -16.245 -2.460 16.703 1.00 93.31 197 ARG A CA 1
ATOM 1495 C C . ARG A 1 197 ? -16.378 -1.026 17.226 1.00 93.31 197 ARG A C 1
ATOM 1497 O O . ARG A 1 197 ? -16.634 -0.105 16.457 1.00 93.31 197 ARG A O 1
ATOM 1504 N N . SER A 1 198 ? -16.115 -0.805 18.515 1.00 94.44 198 SER A N 1
ATOM 1505 C CA . SER A 1 198 ? -16.050 0.535 19.115 1.00 94.44 198 SER A CA 1
ATOM 1506 C C . SER A 1 198 ? -14.942 1.420 18.528 1.00 94.44 198 SER A C 1
ATOM 1508 O O . SER A 1 198 ? -14.958 2.630 18.732 1.00 94.44 198 SER A O 1
ATOM 1510 N N . PHE A 1 199 ? -13.986 0.861 17.779 1.00 96.44 199 PHE A N 1
ATOM 1511 C CA . PHE A 1 199 ? -12.946 1.641 17.109 1.00 96.44 199 PHE A CA 1
ATOM 1512 C C . PHE A 1 199 ? -13.469 2.420 15.903 1.00 96.44 199 PHE A C 1
ATOM 1514 O O . PHE A 1 199 ? -12.826 3.384 15.507 1.00 96.44 199 PHE A O 1
ATOM 1521 N N . VAL A 1 200 ? -14.635 2.069 15.347 1.00 95.56 200 VAL A N 1
ATOM 1522 C CA . VAL A 1 200 ? -15.238 2.754 14.187 1.00 95.56 200 VAL A CA 1
ATOM 1523 C C . VAL A 1 200 ? -15.403 4.262 14.428 1.00 95.56 200 VAL A C 1
ATOM 1525 O O . VAL A 1 200 ? -15.201 5.048 13.503 1.00 95.56 200 VAL A O 1
ATOM 1528 N N . SER A 1 201 ? -15.721 4.680 15.657 1.00 96.75 201 SER A N 1
ATOM 1529 C CA . SER A 1 201 ? -15.869 6.093 16.035 1.00 96.75 201 SER A CA 1
ATOM 1530 C C . SER A 1 201 ? -14.558 6.778 16.430 1.00 96.75 201 SER A C 1
ATOM 1532 O O . SER A 1 201 ? -14.546 7.989 16.630 1.00 96.75 201 SER A O 1
ATOM 1534 N N . ARG A 1 202 ? -13.455 6.031 16.545 1.00 97.12 202 ARG A N 1
ATOM 1535 C CA . ARG A 1 202 ? -12.153 6.571 16.946 1.00 97.12 202 ARG A CA 1
ATOM 1536 C C . ARG A 1 202 ? -11.403 7.162 15.760 1.00 97.12 202 ARG A C 1
ATOM 1538 O O . ARG A 1 202 ? -11.602 6.768 14.612 1.00 97.12 202 ARG A O 1
ATOM 1545 N N . HIS A 1 203 ? -10.485 8.067 16.055 1.00 97.19 203 HIS A N 1
ATOM 1546 C CA . HIS A 1 203 ? -9.489 8.588 15.128 1.00 97.19 203 HIS A CA 1
ATOM 1547 C C . HIS A 1 203 ? -8.172 7.802 15.218 1.00 97.19 203 HIS A C 1
ATOM 1549 O O . HIS A 1 203 ? -7.882 7.212 16.263 1.00 97.19 203 HIS A O 1
ATOM 1555 N N . PRO A 1 204 ? -7.320 7.830 14.172 1.00 95.50 204 PRO A N 1
ATOM 1556 C CA . PRO A 1 204 ? -6.048 7.107 14.157 1.00 95.50 204 PRO A CA 1
ATOM 1557 C C . PRO A 1 204 ? -5.153 7.365 15.375 1.00 95.50 204 PRO A C 1
ATOM 1559 O O . PRO A 1 204 ? -4.538 6.434 15.883 1.00 95.50 204 PRO A O 1
ATOM 1562 N N . HIS A 1 205 ? -5.094 8.599 15.882 1.00 94.31 205 HIS A N 1
ATOM 1563 C CA . HIS A 1 205 ? -4.259 8.956 17.037 1.00 94.31 205 HIS A CA 1
ATOM 1564 C C . HIS A 1 205 ? -4.709 8.303 18.360 1.00 94.31 205 HIS A C 1
ATOM 1566 O O . HIS A 1 205 ? -3.954 8.313 19.323 1.00 94.31 205 HIS A O 1
ATOM 1572 N N . GLN A 1 206 ? -5.906 7.708 18.407 1.00 95.44 206 GLN A N 1
ATOM 1573 C CA . GLN A 1 206 ? -6.462 7.018 19.578 1.00 95.44 206 GLN A CA 1
ATOM 1574 C C . GLN A 1 206 ? -6.219 5.495 19.554 1.00 95.44 206 GLN A C 1
ATOM 1576 O O . GLN A 1 206 ? -6.765 4.769 20.388 1.00 95.44 206 GLN A O 1
ATOM 1581 N N . LEU A 1 207 ? -5.469 4.995 18.565 1.00 93.06 207 LEU A N 1
ATOM 1582 C CA . LEU A 1 207 ? -5.132 3.581 18.390 1.00 93.06 207 LEU A CA 1
ATOM 1583 C C . LEU A 1 207 ? -3.633 3.351 18.622 1.00 93.06 207 LEU A C 1
ATOM 1585 O O . LEU A 1 207 ? -2.799 4.192 18.277 1.00 93.06 207 LEU A O 1
ATOM 1589 N N . SER A 1 208 ? -3.283 2.171 19.138 1.00 91.12 208 SER A N 1
ATOM 1590 C CA . SER A 1 208 ? -1.890 1.714 19.201 1.00 91.12 208 SER A CA 1
ATOM 1591 C C . SER A 1 208 ? -1.313 1.467 17.799 1.00 91.12 208 SER A C 1
ATOM 1593 O O . SER A 1 208 ? -2.056 1.321 16.825 1.00 91.12 208 SER A O 1
ATOM 1595 N N . GLY A 1 209 ? 0.016 1.374 17.676 1.00 88.12 209 GLY A N 1
ATOM 1596 C CA . GLY A 1 209 ? 0.685 1.082 16.398 1.00 88.12 209 GLY A CA 1
ATOM 1597 C C . GLY A 1 209 ? 0.159 -0.191 15.722 1.00 88.12 209 GLY A C 1
ATOM 1598 O O . GLY A 1 209 ? -0.293 -0.146 14.578 1.00 88.12 209 GLY A O 1
ATOM 1599 N N . GLY A 1 210 ? 0.087 -1.300 16.465 1.00 87.06 210 GLY A N 1
ATOM 1600 C CA . GLY A 1 210 ? -0.451 -2.565 15.951 1.00 87.06 210 GLY A CA 1
ATOM 1601 C C . GLY A 1 210 ? -1.944 -2.505 15.597 1.00 87.06 210 GLY A C 1
ATOM 1602 O O . GLY A 1 210 ? -2.384 -3.157 14.651 1.00 87.06 210 GLY A O 1
ATOM 1603 N N . GLN A 1 211 ? -2.742 -1.695 16.304 1.00 92.62 211 GLN A N 1
ATOM 1604 C CA . GLN A 1 211 ? -4.144 -1.463 15.933 1.00 92.62 211 GLN A CA 1
ATOM 1605 C C . GLN A 1 211 ? -4.244 -0.676 14.620 1.00 92.62 211 GLN A C 1
ATOM 1607 O O . GLN A 1 211 ? -5.014 -1.062 13.741 1.00 92.62 211 GLN A O 1
ATOM 1612 N N . LYS A 1 212 ? -3.438 0.378 14.441 1.00 92.56 212 LYS A N 1
ATOM 1613 C CA . LYS A 1 212 ? -3.371 1.135 13.179 1.00 92.56 212 LYS A CA 1
ATOM 1614 C C . LYS A 1 212 ? -2.945 0.246 12.012 1.00 92.56 212 LYS A C 1
ATOM 1616 O O . LYS A 1 212 ? -3.531 0.333 10.936 1.00 92.56 212 LYS A O 1
ATOM 1621 N N . GLN A 1 213 ? -1.973 -0.638 12.223 1.00 90.38 213 GLN A N 1
ATOM 1622 C CA . GLN A 1 213 ? -1.521 -1.589 11.209 1.00 90.38 213 GLN A CA 1
ATOM 1623 C C . GLN A 1 213 ? -2.646 -2.535 10.782 1.00 90.38 213 GLN A C 1
ATOM 1625 O O . GLN A 1 213 ? -2.910 -2.685 9.589 1.00 90.38 213 GLN A O 1
ATOM 1630 N N . ARG A 1 214 ? -3.378 -3.108 11.745 1.00 93.25 214 ARG A N 1
ATOM 1631 C CA . ARG A 1 214 ? -4.558 -3.935 11.457 1.00 93.25 214 ARG A CA 1
ATOM 1632 C C . ARG A 1 214 ? -5.641 -3.156 10.716 1.00 93.25 214 ARG A C 1
ATOM 1634 O O . ARG A 1 214 ? -6.229 -3.697 9.788 1.00 93.25 214 ARG A O 1
ATOM 1641 N N . VAL A 1 215 ? -5.867 -1.883 11.049 1.00 94.56 215 VAL A N 1
ATOM 1642 C CA . VAL A 1 215 ? -6.773 -1.013 10.277 1.00 94.56 215 VAL A CA 1
ATOM 1643 C C . VAL A 1 215 ? -6.279 -0.823 8.837 1.00 94.56 215 VAL A C 1
ATOM 1645 O O . VAL A 1 215 ? -7.085 -0.870 7.912 1.00 94.56 215 VAL A O 1
ATOM 1648 N N . CYS A 1 216 ? -4.975 -0.648 8.612 1.00 93.31 216 CYS A N 1
ATOM 1649 C CA . CYS A 1 216 ? -4.416 -0.512 7.262 1.00 93.31 216 CYS A CA 1
ATOM 1650 C C . CYS A 1 216 ? -4.581 -1.7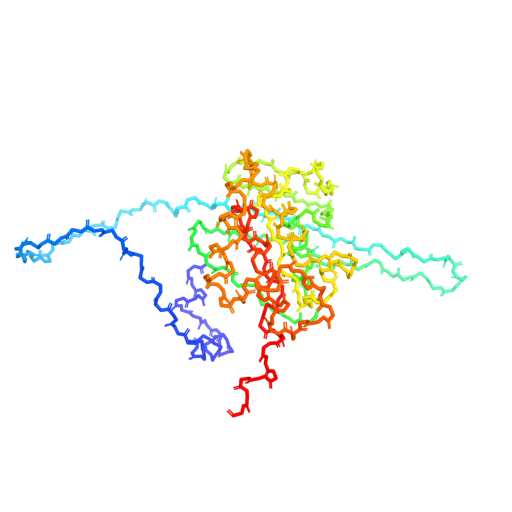95 6.436 1.00 93.31 216 CYS A C 1
ATOM 1652 O O . CYS A 1 216 ? -4.952 -1.721 5.264 1.00 93.31 216 CYS A O 1
ATOM 1654 N N . ILE A 1 217 ? -4.379 -2.960 7.060 1.00 93.56 217 ILE A N 1
ATOM 1655 C CA . ILE A 1 217 ? -4.652 -4.270 6.454 1.00 93.56 217 ILE A CA 1
ATOM 1656 C C . ILE A 1 217 ? -6.147 -4.399 6.128 1.00 93.56 217 ILE A C 1
ATOM 1658 O O . ILE A 1 217 ? -6.501 -4.763 5.008 1.00 93.56 217 ILE A O 1
ATOM 1662 N N . ALA A 1 218 ? -7.029 -4.042 7.069 1.00 94.31 218 ALA A N 1
ATOM 1663 C CA . ALA A 1 218 ? -8.478 -4.057 6.866 1.00 94.31 218 ALA A CA 1
ATOM 1664 C C . ALA A 1 218 ? -8.881 -3.192 5.667 1.00 94.31 218 ALA A C 1
ATOM 1666 O O . ALA A 1 218 ? -9.621 -3.645 4.797 1.00 94.31 218 ALA A O 1
ATOM 1667 N N . ARG A 1 219 ? -8.345 -1.967 5.591 1.00 93.31 219 ARG A N 1
ATOM 1668 C CA . ARG A 1 219 ? -8.573 -1.029 4.489 1.00 93.31 219 ARG A CA 1
ATOM 1669 C C . ARG A 1 219 ? -8.173 -1.637 3.144 1.00 93.31 219 ARG A C 1
ATOM 1671 O O . ARG A 1 219 ? -8.969 -1.598 2.214 1.00 93.31 219 ARG A O 1
ATOM 1678 N N . ALA A 1 220 ? -6.978 -2.222 3.049 1.00 92.88 220 ALA A N 1
ATOM 1679 C CA . ALA A 1 220 ? -6.513 -2.857 1.817 1.00 92.88 220 ALA A CA 1
ATOM 1680 C C . ALA A 1 220 ? -7.419 -4.030 1.402 1.00 92.88 220 ALA A C 1
ATOM 1682 O O . ALA A 1 220 ? -7.796 -4.135 0.241 1.00 92.88 220 ALA A O 1
ATOM 1683 N N . LEU A 1 221 ? -7.823 -4.883 2.349 1.00 92.69 221 LEU A N 1
ATOM 1684 C CA . LEU A 1 221 ? -8.670 -6.049 2.070 1.00 92.69 221 LEU A CA 1
ATOM 1685 C C . LEU A 1 221 ? -10.110 -5.675 1.691 1.00 92.69 221 LEU A C 1
ATOM 1687 O O . LEU A 1 221 ? -10.717 -6.348 0.857 1.00 92.69 221 LEU A O 1
ATOM 1691 N N . LEU A 1 222 ? -10.660 -4.603 2.268 1.00 92.44 222 LEU A N 1
ATOM 1692 C CA . LEU A 1 222 ? -12.020 -4.136 1.972 1.00 92.44 222 LEU A CA 1
ATOM 1693 C C . LEU A 1 222 ? -12.195 -3.670 0.526 1.00 92.44 222 LEU A C 1
ATOM 1695 O O . LEU A 1 222 ? -13.289 -3.817 -0.016 1.00 92.44 222 LEU A O 1
ATOM 1699 N N . ALA A 1 223 ? -11.129 -3.175 -0.106 1.00 89.88 223 ALA A N 1
ATOM 1700 C CA . ALA A 1 223 ? -11.136 -2.810 -1.521 1.00 89.88 223 ALA A CA 1
ATOM 1701 C C . ALA A 1 223 ? -11.233 -4.028 -2.465 1.00 89.88 223 ALA A C 1
ATOM 1703 O O . ALA A 1 223 ? -11.420 -3.846 -3.664 1.00 89.88 223 ALA A O 1
ATOM 1704 N N . ARG A 1 224 ? -11.142 -5.258 -1.930 1.00 90.00 224 ARG A N 1
ATOM 1705 C CA . ARG A 1 224 ? -11.140 -6.531 -2.675 1.00 90.00 224 ARG A CA 1
ATOM 1706 C C . ARG A 1 224 ? -10.107 -6.567 -3.813 1.00 90.00 224 ARG A C 1
ATOM 1708 O O . ARG A 1 224 ? -10.479 -6.818 -4.958 1.00 90.00 224 ARG A O 1
ATOM 1715 N N . PRO A 1 225 ? -8.822 -6.324 -3.503 1.00 92.12 225 PRO A N 1
ATOM 1716 C CA . PRO A 1 225 ? -7.783 -6.311 -4.513 1.00 92.12 225 PRO A CA 1
ATOM 1717 C C . PRO A 1 225 ? -7.511 -7.690 -5.099 1.00 92.12 225 PRO A C 1
ATOM 1719 O O . PRO A 1 225 ? -7.624 -8.714 -4.425 1.00 92.12 225 PRO A O 1
ATOM 1722 N N . ASP A 1 226 ? -7.031 -7.668 -6.335 1.00 91.88 226 ASP A N 1
ATOM 1723 C CA . ASP A 1 226 ? -6.374 -8.786 -6.995 1.00 91.88 226 ASP A CA 1
ATOM 1724 C C . ASP A 1 226 ? -4.979 -9.040 -6.387 1.00 91.88 226 ASP A C 1
ATOM 1726 O O . ASP A 1 226 ? -4.535 -10.185 -6.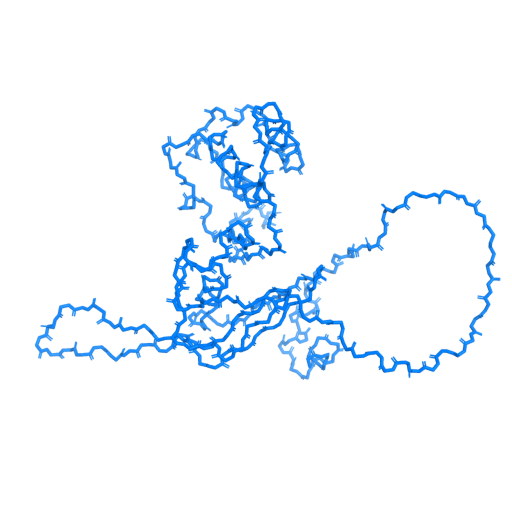293 1.00 91.88 226 ASP A O 1
ATOM 1730 N N . ILE A 1 227 ? -4.278 -7.968 -5.982 1.00 94.06 227 ILE A N 1
ATOM 1731 C CA . ILE A 1 227 ? -2.886 -8.001 -5.503 1.00 94.06 227 ILE A CA 1
ATOM 1732 C C . ILE A 1 227 ? -2.700 -7.056 -4.313 1.00 94.06 227 ILE A C 1
ATOM 1734 O O . ILE A 1 227 ? -3.156 -5.911 -4.327 1.00 94.06 227 ILE A O 1
ATOM 1738 N N . ILE A 1 228 ? -1.962 -7.509 -3.299 1.00 94.44 228 ILE A N 1
ATOM 1739 C CA . ILE A 1 228 ? -1.512 -6.670 -2.184 1.00 94.44 228 ILE A CA 1
ATOM 1740 C C . ILE A 1 228 ? 0.008 -6.561 -2.233 1.00 94.44 228 ILE A C 1
ATOM 1742 O O . ILE A 1 228 ? 0.709 -7.569 -2.208 1.00 94.44 228 ILE A O 1
ATOM 1746 N N . VAL A 1 229 ? 0.508 -5.329 -2.264 1.00 94.12 229 VAL A N 1
ATOM 1747 C CA . VAL A 1 229 ? 1.925 -5.007 -2.087 1.00 94.12 229 VAL A CA 1
ATOM 1748 C C . VAL A 1 229 ? 2.118 -4.538 -0.655 1.00 94.12 229 VAL A C 1
ATOM 1750 O O . VAL A 1 229 ? 1.504 -3.560 -0.232 1.00 94.12 229 VAL A O 1
ATOM 1753 N N . ALA A 1 230 ? 2.964 -5.228 0.099 1.00 92.12 230 ALA A N 1
ATOM 1754 C CA . ALA A 1 230 ? 3.266 -4.873 1.475 1.00 92.12 230 ALA A CA 1
ATOM 1755 C C . ALA A 1 230 ? 4.724 -4.417 1.584 1.00 92.12 230 ALA A C 1
ATOM 1757 O O . ALA A 1 230 ? 5.639 -5.202 1.349 1.00 92.12 230 ALA A O 1
ATOM 1758 N N . ASP A 1 231 ? 4.922 -3.146 1.920 1.00 88.56 231 ASP A N 1
ATOM 1759 C CA . ASP A 1 231 ? 6.240 -2.544 2.115 1.00 88.56 231 ASP A CA 1
ATOM 1760 C C . ASP A 1 231 ? 6.598 -2.639 3.599 1.00 88.56 231 ASP A C 1
ATOM 1762 O O . ASP A 1 231 ? 6.017 -1.934 4.420 1.00 88.56 231 ASP A O 1
ATOM 1766 N N . GLU A 1 232 ? 7.474 -3.585 3.943 1.00 78.69 232 GLU A N 1
ATOM 1767 C CA . GLU A 1 232 ? 7.907 -3.884 5.319 1.00 78.69 232 GLU A CA 1
ATOM 1768 C C . GLU A 1 232 ? 6.759 -3.968 6.349 1.00 78.69 232 GLU A C 1
ATOM 1770 O O . GLU A 1 232 ? 6.784 -3.294 7.387 1.00 78.69 232 GLU A O 1
ATOM 1775 N N . PRO A 1 233 ? 5.742 -4.821 6.117 1.00 66.94 233 PRO A N 1
ATOM 1776 C CA . PRO A 1 233 ? 4.545 -4.847 6.949 1.00 66.94 233 PRO A CA 1
ATOM 1777 C C . PRO A 1 233 ? 4.809 -5.288 8.389 1.00 66.94 233 PRO A C 1
ATOM 1779 O O . PRO A 1 233 ? 3.936 -5.102 9.222 1.00 66.94 233 PRO A O 1
ATOM 1782 N N . THR A 1 234 ? 5.954 -5.891 8.706 1.00 66.38 234 THR A N 1
ATOM 1783 C CA . THR A 1 234 ? 6.288 -6.385 10.052 1.00 66.38 234 THR A CA 1
ATOM 1784 C C . THR A 1 234 ? 7.137 -5.415 10.874 1.00 66.38 234 THR A C 1
ATOM 1786 O O . THR A 1 234 ? 7.284 -5.633 12.072 1.00 66.38 234 THR A O 1
ATOM 1789 N N . SER A 1 235 ? 7.636 -4.325 10.284 1.00 60.97 235 SER A N 1
ATOM 1790 C CA . SER A 1 235 ? 8.539 -3.367 10.950 1.00 60.97 235 SER A CA 1
ATOM 1791 C C . SER A 1 235 ? 7.945 -2.745 12.225 1.00 60.97 235 SER A C 1
ATOM 1793 O O . SER A 1 235 ? 8.645 -2.549 13.213 1.00 60.97 235 SER A O 1
ATOM 1795 N N . ALA A 1 236 ? 6.630 -2.500 12.252 1.00 51.72 236 ALA A N 1
ATOM 1796 C CA . ALA A 1 236 ? 5.929 -1.948 13.416 1.00 51.72 236 ALA A CA 1
ATOM 1797 C C . ALA A 1 236 ? 5.606 -2.979 14.524 1.00 51.72 236 ALA A C 1
ATOM 1799 O O . ALA A 1 236 ? 5.176 -2.585 15.610 1.00 51.72 236 ALA A O 1
ATOM 1800 N N . LEU A 1 237 ? 5.772 -4.283 14.264 1.00 51.12 237 LEU A N 1
ATOM 1801 C CA . LEU A 1 237 ? 5.537 -5.363 15.238 1.00 51.12 237 LEU A CA 1
ATOM 1802 C C . LEU A 1 237 ? 6.801 -5.732 16.024 1.00 51.12 237 LEU A C 1
ATOM 1804 O O . LEU A 1 237 ? 6.684 -6.251 17.136 1.00 51.12 237 LEU A O 1
ATOM 1808 N N . ASP A 1 238 ? 7.980 -5.433 15.474 1.00 49.19 238 ASP A N 1
ATOM 1809 C CA . ASP A 1 238 ? 9.277 -5.925 15.957 1.00 49.19 238 ASP A CA 1
ATOM 1810 C C . ASP A 1 238 ? 9.627 -5.474 17.388 1.00 49.19 238 ASP A C 1
ATOM 1812 O O . ASP A 1 238 ? 10.340 -6.166 18.101 1.00 49.19 238 ASP A O 1
ATOM 1816 N N . VAL A 1 239 ? 9.045 -4.376 17.885 1.00 44.94 239 VAL A N 1
ATOM 1817 C CA . VAL A 1 239 ? 9.283 -3.915 19.271 1.00 44.94 239 VAL A CA 1
ATOM 1818 C C . VAL A 1 239 ? 8.431 -4.677 20.302 1.00 44.94 239 VAL A C 1
ATOM 1820 O O . VAL A 1 239 ? 8.704 -4.629 21.496 1.00 44.94 239 VAL A O 1
ATOM 1823 N N . SER A 1 240 ? 7.389 -5.394 19.868 1.00 36.31 240 SER A N 1
ATOM 1824 C CA . SER A 1 240 ? 6.444 -6.083 20.767 1.00 36.31 240 SER A CA 1
ATOM 1825 C C . SER A 1 240 ? 6.610 -7.603 20.838 1.00 36.31 240 SER A C 1
ATOM 1827 O O . SER A 1 240 ? 6.013 -8.224 21.711 1.00 36.31 240 SER A O 1
ATOM 1829 N N . VAL A 1 241 ? 7.404 -8.203 19.943 1.00 39.25 241 VAL A N 1
ATOM 1830 C CA . VAL A 1 241 ? 7.599 -9.667 19.856 1.00 39.25 241 VAL A CA 1
ATOM 1831 C C . VAL A 1 241 ? 8.972 -10.105 20.405 1.00 39.25 241 VAL A C 1
ATOM 1833 O O . VAL A 1 241 ? 9.251 -11.294 20.482 1.00 39.25 241 VAL A O 1
ATOM 1836 N N . GLN A 1 242 ? 9.819 -9.165 20.845 1.00 30.84 242 GLN A N 1
ATOM 1837 C CA . GLN A 1 242 ? 11.147 -9.436 21.426 1.00 30.84 242 GLN A CA 1
ATOM 1838 C C . GLN A 1 242 ? 11.183 -9.483 22.972 1.00 30.84 242 GLN A C 1
ATOM 1840 O O . GLN A 1 242 ? 12.248 -9.283 23.553 1.00 30.84 242 GLN A O 1
ATOM 1845 N N . ALA A 1 243 ? 10.054 -9.736 23.645 1.00 31.19 243 ALA A N 1
ATOM 1846 C CA . ALA A 1 243 ? 10.010 -9.918 25.104 1.00 31.19 243 ALA A CA 1
ATOM 1847 C C . ALA A 1 243 ? 9.952 -11.398 25.497 1.00 31.19 243 ALA A C 1
ATOM 1849 O O . ALA A 1 243 ? 9.134 -12.128 24.891 1.00 31.19 243 ALA A O 1
#